Protein AF-A0A957N049-F1 (afdb_monomer_lite)

Structure (mmCIF, N/CA/C/O backbone):
data_AF-A0A957N049-F1
#
_entry.id   AF-A0A957N049-F1
#
loop_
_atom_site.group_PDB
_atom_site.id
_atom_site.type_symbol
_atom_site.label_atom_id
_atom_site.label_alt_id
_atom_site.label_comp_id
_atom_site.label_asym_id
_atom_site.label_entity_id
_atom_site.label_seq_id
_atom_site.pdbx_PDB_ins_code
_atom_site.Cartn_x
_atom_site.Cartn_y
_atom_site.Cartn_z
_atom_site.occupancy
_atom_site.B_iso_or_equiv
_atom_site.auth_seq_id
_atom_site.auth_comp_id
_atom_site.auth_asym_id
_atom_site.auth_atom_id
_atom_site.pdbx_PDB_model_num
ATOM 1 N N . MET A 1 1 ? 40.222 -21.105 -56.277 1.00 34.81 1 MET A N 1
ATOM 2 C CA . MET A 1 1 ? 39.685 -19.925 -56.984 1.00 34.81 1 MET A CA 1
ATOM 3 C C . MET A 1 1 ? 38.181 -20.096 -57.048 1.00 34.81 1 MET A C 1
ATOM 5 O O . MET A 1 1 ? 37.798 -21.140 -57.543 1.00 34.81 1 MET A O 1
ATOM 9 N N . SER A 1 2 ? 37.427 -19.127 -56.506 1.00 34.94 2 SER A N 1
ATOM 10 C CA . SER A 1 2 ? 36.065 -18.683 -56.891 1.00 34.94 2 SER A CA 1
ATOM 11 C C . SER A 1 2 ? 34.963 -19.745 -57.088 1.00 34.94 2 SER A C 1
ATOM 13 O O . SER A 1 2 ? 35.180 -20.754 -57.728 1.00 34.94 2 SER A O 1
ATOM 15 N N . SER A 1 3 ? 33.696 -19.587 -56.718 1.00 32.78 3 SER A N 1
ATOM 16 C CA . SER A 1 3 ? 32.862 -18.520 -56.156 1.00 32.78 3 SER A CA 1
ATOM 17 C C . SER A 1 3 ? 31.434 -19.102 -56.150 1.00 32.78 3 SER A C 1
ATOM 19 O O . SER A 1 3 ? 31.107 -19.752 -57.136 1.00 32.78 3 SER A O 1
ATOM 21 N N . SER A 1 4 ? 30.640 -18.809 -55.106 1.00 33.31 4 SER A N 1
ATOM 22 C CA . SER A 1 4 ? 29.159 -18.648 -55.055 1.00 33.31 4 SER A CA 1
ATOM 23 C C . SER A 1 4 ? 28.260 -19.793 -55.602 1.00 33.31 4 SER A C 1
ATOM 25 O O . SER A 1 4 ? 28.630 -20.532 -56.496 1.00 33.31 4 SER A O 1
ATOM 27 N N . THR A 1 5 ? 27.048 -20.091 -55.128 1.00 35.59 5 THR A N 1
ATOM 28 C CA . THR A 1 5 ? 25.970 -19.293 -54.527 1.00 35.59 5 THR A CA 1
ATOM 29 C C . THR A 1 5 ? 24.989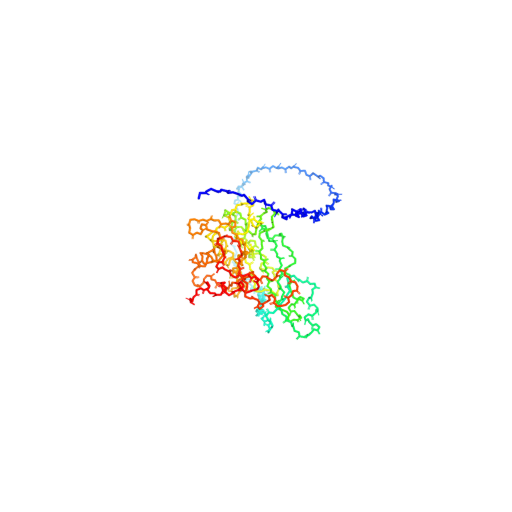 -20.275 -53.854 1.00 35.59 5 THR A C 1
ATOM 31 O O . THR A 1 5 ? 24.664 -21.304 -54.444 1.00 35.59 5 THR A O 1
ATOM 34 N N . GLN A 1 6 ? 24.484 -19.962 -52.657 1.00 39.09 6 GLN A N 1
ATOM 35 C CA . GLN A 1 6 ? 23.257 -20.563 -52.102 1.00 39.09 6 GLN A CA 1
ATOM 36 C C . GLN A 1 6 ? 22.018 -19.849 -52.665 1.00 39.09 6 GLN A C 1
ATOM 38 O O . GLN A 1 6 ? 22.072 -18.629 -52.822 1.00 39.09 6 GLN A O 1
ATOM 43 N N . PRO A 1 7 ? 20.866 -20.525 -52.810 1.00 44.22 7 PRO A N 1
ATOM 44 C CA . PRO A 1 7 ? 19.578 -19.869 -52.700 1.00 44.22 7 PRO A CA 1
ATOM 45 C C . PRO A 1 7 ? 18.914 -20.152 -51.347 1.00 44.22 7 PRO A C 1
ATOM 47 O O . PRO A 1 7 ? 18.913 -21.264 -50.820 1.00 44.22 7 PRO A O 1
ATOM 50 N N . ASN A 1 8 ? 18.370 -19.060 -50.832 1.00 32.66 8 ASN A N 1
ATOM 51 C CA . ASN A 1 8 ? 17.647 -18.843 -49.593 1.00 32.66 8 ASN A CA 1
ATOM 52 C C . ASN A 1 8 ? 16.221 -19.422 -49.696 1.00 32.66 8 ASN A C 1
ATOM 54 O O . ASN A 1 8 ? 15.564 -19.221 -50.718 1.00 32.66 8 ASN A O 1
ATOM 58 N N . ALA A 1 9 ? 15.733 -20.088 -48.648 1.00 32.72 9 ALA A N 1
ATOM 59 C CA . ALA A 1 9 ? 14.326 -20.458 -48.498 1.00 32.72 9 ALA A CA 1
ATOM 60 C C . ALA A 1 9 ? 13.828 -19.942 -47.140 1.00 32.72 9 ALA A C 1
ATOM 62 O O . ALA A 1 9 ? 14.261 -20.408 -46.088 1.00 32.72 9 ALA A O 1
ATOM 63 N N . SER A 1 10 ? 12.960 -18.935 -47.200 1.00 36.75 10 SER A N 1
ATOM 64 C CA . SER A 1 10 ? 12.206 -18.366 -46.081 1.00 36.75 10 SER A CA 1
ATOM 65 C C . SER A 1 10 ? 11.148 -19.345 -45.564 1.00 36.75 10 SER A C 1
ATOM 67 O O . SER A 1 10 ? 10.551 -20.048 -46.380 1.00 36.75 10 SER A O 1
ATOM 69 N N . PRO A 1 11 ? 10.812 -19.299 -44.265 1.00 38.72 11 PRO A N 1
ATOM 70 C CA . PRO A 1 11 ? 9.486 -19.671 -43.803 1.00 38.72 11 PRO A CA 1
ATOM 71 C C . PRO A 1 11 ? 8.719 -18.447 -43.280 1.00 38.72 11 PRO A C 1
ATOM 73 O O . PRO A 1 11 ? 9.189 -17.708 -42.419 1.00 38.72 11 PRO A O 1
ATOM 76 N N . ASP A 1 12 ? 7.563 -18.249 -43.907 1.00 32.78 12 ASP A N 1
ATOM 77 C CA . ASP A 1 12 ? 6.263 -17.877 -43.348 1.00 32.78 12 ASP A CA 1
ATOM 78 C C . ASP A 1 12 ? 6.185 -16.824 -42.232 1.00 32.78 12 ASP A C 1
ATOM 80 O O . ASP A 1 12 ? 6.456 -17.048 -41.055 1.00 32.78 12 ASP A O 1
ATOM 84 N N . SER A 1 13 ? 5.674 -15.666 -42.651 1.00 34.25 13 SER A N 1
ATOM 85 C CA . SER A 1 13 ? 5.056 -14.642 -41.822 1.00 34.25 13 SER A CA 1
ATOM 86 C C . SER A 1 13 ? 3.685 -15.113 -41.323 1.00 34.25 13 SER A C 1
ATOM 88 O O . SER A 1 13 ? 2.706 -15.072 -42.074 1.00 34.25 13 SER A O 1
ATOM 90 N N . GLU A 1 14 ? 3.587 -15.506 -40.056 1.00 34.09 14 GLU A N 1
ATOM 91 C CA . GLU A 1 14 ? 2.301 -15.538 -39.358 1.00 34.09 14 GLU A CA 1
ATOM 92 C C . GLU A 1 14 ? 2.004 -14.146 -38.792 1.00 34.09 14 GLU A C 1
ATOM 94 O O . GLU A 1 14 ? 2.783 -13.562 -38.041 1.00 34.09 14 GLU A O 1
ATOM 99 N N . ALA A 1 15 ? 0.883 -13.589 -39.243 1.00 32.78 15 ALA A N 1
ATOM 100 C CA . ALA A 1 15 ? 0.373 -12.291 -38.844 1.00 32.78 15 ALA A CA 1
ATOM 101 C C . ALA A 1 15 ? -0.167 -12.336 -37.405 1.00 32.78 15 ALA A C 1
ATOM 103 O O . ALA A 1 15 ? -0.967 -13.204 -37.058 1.00 32.78 15 ALA A O 1
ATOM 104 N N . GLU A 1 16 ? 0.237 -11.360 -36.593 1.00 37.34 16 GLU A N 1
ATOM 105 C CA . GLU A 1 16 ? -0.291 -11.131 -35.247 1.00 37.34 16 GLU A CA 1
ATOM 106 C C . GLU A 1 16 ? -1.795 -10.789 -35.279 1.00 37.34 16 GLU A C 1
ATOM 108 O O . GLU A 1 16 ? -2.217 -9.938 -36.073 1.00 37.34 16 GLU A O 1
ATOM 113 N N . PRO A 1 17 ? -2.630 -11.372 -34.398 1.00 33.34 17 PRO A N 1
ATOM 114 C CA . PRO A 1 17 ? -3.990 -10.898 -34.209 1.00 33.34 17 PRO A CA 1
ATOM 115 C C . PRO A 1 17 ? -4.001 -9.646 -33.320 1.00 33.34 17 PRO A C 1
ATOM 117 O O . PRO A 1 17 ? -3.547 -9.657 -32.178 1.00 33.34 17 PRO A O 1
ATOM 120 N N . SER A 1 18 ? -4.574 -8.560 -33.844 1.00 35.38 18 SER A N 1
ATOM 121 C CA . SER A 1 18 ? -4.881 -7.339 -33.091 1.00 35.38 18 SER A CA 1
ATOM 122 C C . SER A 1 18 ? -5.801 -7.629 -31.894 1.00 35.38 18 SER A C 1
ATOM 124 O O . SER A 1 18 ? -6.796 -8.339 -32.070 1.00 35.38 18 SER A O 1
ATOM 126 N N . PRO A 1 19 ? -5.584 -7.023 -30.712 1.00 38.50 19 PRO A N 1
ATOM 127 C CA . PRO A 1 19 ? -6.551 -7.107 -29.628 1.00 38.50 19 PRO A CA 1
ATOM 128 C C . PRO A 1 19 ? -7.733 -6.177 -29.933 1.00 38.50 19 PRO A C 1
ATOM 130 O O . PRO A 1 19 ? -7.659 -4.959 -29.779 1.00 38.50 19 PRO A O 1
ATOM 133 N N . LYS A 1 20 ? -8.838 -6.765 -30.400 1.00 37.84 20 LYS A N 1
ATOM 134 C CA . LYS A 1 20 ? -10.173 -6.165 -30.320 1.00 37.84 20 LYS A CA 1
ATOM 135 C C . LYS A 1 20 ? -10.817 -6.567 -28.991 1.00 37.84 20 LYS A C 1
ATOM 137 O O . LYS A 1 20 ? -10.712 -7.725 -28.598 1.00 37.84 20 LYS A O 1
ATOM 142 N N . ASN A 1 21 ? -11.557 -5.620 -28.414 1.00 34.88 21 ASN A N 1
ATOM 143 C CA . ASN A 1 21 ? -12.502 -5.730 -27.293 1.00 34.88 21 ASN A CA 1
ATOM 144 C C . ASN A 1 21 ? -11.922 -5.501 -25.887 1.00 34.88 21 ASN A C 1
ATOM 146 O O . ASN A 1 21 ? -11.738 -6.432 -25.109 1.00 34.88 21 ASN A O 1
ATOM 150 N N . ALA A 1 22 ? -11.755 -4.224 -25.537 1.00 33.81 22 ALA A N 1
ATOM 151 C CA . ALA A 1 22 ? -12.036 -3.769 -24.177 1.00 33.81 22 ALA A CA 1
ATOM 152 C C . ALA A 1 22 ? -13.559 -3.530 -24.054 1.00 33.81 22 ALA A C 1
ATOM 154 O O . ALA A 1 22 ? -14.143 -2.997 -25.002 1.00 33.81 22 ALA A O 1
ATOM 155 N N . PRO A 1 23 ? -14.225 -3.929 -22.956 1.00 32.81 23 PRO A N 1
ATOM 156 C CA . PRO A 1 23 ? -15.625 -3.588 -22.738 1.00 32.81 23 PRO A CA 1
ATOM 157 C C . PRO A 1 23 ? -15.750 -2.101 -22.370 1.00 32.81 23 PRO A C 1
ATOM 159 O O . PRO A 1 23 ? -15.073 -1.618 -21.464 1.00 32.81 23 PRO A O 1
ATOM 162 N N . GLU A 1 24 ? -16.602 -1.377 -23.097 1.00 34.47 24 GLU A N 1
ATOM 163 C CA . GLU A 1 24 ? -16.981 0.005 -22.788 1.00 34.47 24 GLU A CA 1
ATOM 164 C C . GLU A 1 24 ? -17.757 0.067 -21.457 1.00 34.47 24 GLU A C 1
ATOM 166 O O . GLU A 1 24 ? -18.605 -0.797 -21.207 1.00 34.47 24 GLU A O 1
ATOM 171 N N . PRO A 1 25 ? -17.523 1.078 -20.601 1.00 33.38 25 PRO A N 1
ATOM 172 C CA . PRO A 1 25 ? -18.356 1.301 -19.430 1.00 33.38 25 PRO A CA 1
ATOM 173 C C . PRO A 1 25 ? -19.734 1.824 -19.858 1.00 33.38 25 PRO A C 1
ATOM 175 O O . PRO A 1 25 ? -19.851 2.859 -20.515 1.00 33.38 25 PRO A O 1
ATOM 178 N N . GLN A 1 26 ? -20.782 1.098 -19.467 1.00 30.23 26 GLN A N 1
ATOM 179 C CA . GLN A 1 26 ? -22.170 1.532 -19.599 1.00 30.23 26 GLN A CA 1
ATOM 180 C C . GLN A 1 26 ? -22.402 2.802 -18.773 1.00 30.23 26 GLN A C 1
ATOM 182 O O . GLN A 1 26 ? -22.212 2.816 -17.558 1.00 30.23 26 GLN A O 1
ATOM 187 N N . THR A 1 27 ? -22.816 3.872 -19.446 1.00 30.48 27 THR A N 1
ATOM 188 C CA . THR A 1 27 ? -23.318 5.097 -18.826 1.00 30.48 27 THR A CA 1
ATOM 189 C C . THR A 1 27 ? -24.822 4.967 -18.616 1.00 30.48 27 THR A C 1
ATOM 191 O O . THR A 1 27 ? -25.581 5.122 -19.575 1.00 30.48 27 THR A O 1
ATOM 194 N N . ASP A 1 28 ? -25.255 4.735 -17.380 1.00 28.59 28 ASP A N 1
ATOM 195 C CA . ASP A 1 28 ? -26.638 5.013 -16.993 1.00 28.59 28 ASP A CA 1
ATOM 196 C C . ASP A 1 28 ? -26.750 6.497 -16.634 1.00 28.59 28 ASP A C 1
ATOM 198 O O . ASP A 1 28 ? -26.309 6.974 -15.588 1.00 28.59 28 ASP A O 1
ATOM 202 N N . VAL A 1 29 ? -27.298 7.239 -17.590 1.00 30.09 29 VAL A N 1
ATOM 203 C CA . VAL A 1 29 ? -27.841 8.582 -17.423 1.00 30.09 29 VAL A CA 1
ATOM 204 C C . VAL A 1 29 ? -29.274 8.419 -16.947 1.00 30.09 29 VAL A C 1
ATOM 206 O O . VAL A 1 29 ? -30.097 7.911 -17.699 1.00 30.09 29 VAL A O 1
ATOM 209 N N . ASP A 1 30 ? -29.586 8.926 -15.758 1.00 29.47 30 ASP A N 1
ATOM 210 C CA . ASP A 1 30 ? -30.929 9.429 -15.497 1.00 29.47 30 ASP A CA 1
ATOM 211 C C . ASP A 1 30 ? -30.878 10.740 -14.716 1.00 29.47 30 ASP A C 1
ATOM 213 O O . ASP A 1 30 ? -30.162 10.916 -13.729 1.00 29.47 30 ASP A O 1
ATOM 217 N N . ALA A 1 31 ? -31.618 11.695 -15.265 1.00 27.72 31 ALA A N 1
ATOM 218 C CA . ALA A 1 31 ? -31.615 13.100 -14.933 1.00 27.72 31 ALA A CA 1
ATOM 219 C C . ALA A 1 31 ? -32.799 13.464 -14.030 1.00 27.72 31 ALA A C 1
ATOM 221 O O . ALA A 1 31 ? -33.938 13.110 -14.314 1.00 27.72 31 ALA A O 1
ATOM 222 N N . ALA A 1 32 ? -32.536 14.288 -13.019 1.00 30.77 32 ALA A N 1
ATOM 223 C CA . ALA A 1 32 ? -33.447 15.292 -12.459 1.00 30.77 32 ALA A CA 1
ATOM 224 C C . ALA A 1 32 ? -32.550 16.252 -11.647 1.00 30.77 32 ALA A C 1
ATOM 226 O O . ALA A 1 32 ? -31.861 15.817 -10.738 1.00 30.77 32 ALA A O 1
ATOM 227 N N . GLY A 1 33 ? -32.360 17.533 -11.958 1.00 25.59 33 GLY A N 1
ATOM 228 C CA . GLY A 1 33 ? -33.334 18.516 -12.400 1.00 25.59 33 GLY A CA 1
ATOM 229 C C . GLY A 1 33 ? -34.012 19.125 -11.174 1.00 25.59 33 GLY A C 1
ATOM 230 O O . GLY A 1 33 ? -34.996 18.560 -10.717 1.00 25.59 33 GLY A O 1
ATOM 231 N N . THR A 1 34 ? -33.488 20.235 -10.632 1.00 30.33 34 THR A N 1
ATOM 232 C CA . THR A 1 34 ? -34.226 21.477 -10.292 1.00 30.33 34 THR A CA 1
ATOM 233 C C . THR A 1 34 ? -33.266 22.532 -9.714 1.00 30.33 34 THR A C 1
ATOM 235 O O . THR A 1 34 ? -32.301 22.236 -9.021 1.00 30.33 34 THR A O 1
ATOM 238 N N . SER A 1 35 ? -33.545 23.768 -10.109 1.00 27.27 35 SER A N 1
ATOM 239 C CA . SER A 1 35 ? -32.819 25.031 -10.007 1.00 27.27 35 SER A CA 1
ATOM 240 C C . SER A 1 35 ? -32.933 25.793 -8.677 1.00 27.27 35 SER A C 1
ATOM 242 O O . SER A 1 35 ? -33.846 25.541 -7.898 1.00 27.27 35 SER A O 1
ATOM 244 N N . ALA A 1 36 ? -32.164 26.894 -8.636 1.00 30.27 36 ALA A N 1
ATOM 245 C CA . ALA A 1 36 ? -32.329 28.138 -7.865 1.00 30.27 36 ALA A CA 1
ATOM 246 C C . ALA A 1 36 ? -31.695 28.138 -6.463 1.00 30.27 36 ALA A C 1
ATOM 248 O O . ALA A 1 36 ? -31.779 27.165 -5.737 1.00 30.27 36 ALA A O 1
ATOM 249 N N . GLY A 1 37 ? -31.039 29.198 -6.002 1.00 28.30 37 GLY A N 1
ATOM 250 C CA . GLY A 1 37 ? -30.814 30.524 -6.558 1.00 28.30 37 GLY A CA 1
ATOM 251 C C . GLY A 1 37 ? -29.753 31.228 -5.709 1.00 28.30 37 GLY A C 1
ATOM 252 O O . GLY A 1 37 ? -29.616 30.973 -4.516 1.00 28.30 37 GLY A O 1
ATOM 253 N N . THR A 1 38 ? -28.967 32.064 -6.368 1.00 30.08 38 THR A N 1
ATOM 254 C CA . THR A 1 38 ? -28.034 33.030 -5.789 1.00 30.08 38 THR A CA 1
ATOM 255 C C . THR A 1 38 ? -28.769 34.069 -4.952 1.00 30.08 38 THR A C 1
ATOM 257 O O . THR A 1 38 ? -29.682 34.687 -5.486 1.00 30.08 38 THR A O 1
ATOM 260 N N . GLU A 1 39 ? -28.304 34.333 -3.732 1.00 29.39 39 GLU A N 1
ATOM 261 C CA . GLU A 1 39 ? -28.342 35.667 -3.114 1.00 29.39 39 GLU A CA 1
ATOM 262 C C . GLU A 1 39 ? -27.426 35.697 -1.876 1.00 29.39 39 GLU A C 1
ATOM 264 O O . GLU A 1 39 ? -27.665 35.033 -0.871 1.00 29.39 39 GLU A O 1
ATOM 269 N N . THR A 1 40 ? -26.335 36.458 -1.974 1.00 33.00 40 THR A N 1
ATOM 270 C CA . THR A 1 40 ? -25.665 37.094 -0.832 1.00 33.00 40 THR A CA 1
ATOM 271 C C . THR A 1 40 ? -26.474 38.330 -0.423 1.00 33.00 40 THR A C 1
ATOM 273 O O . THR A 1 40 ? -27.160 38.919 -1.263 1.00 33.00 40 THR A O 1
ATOM 276 N N . PRO A 1 41 ? -26.381 38.769 0.844 1.00 37.53 41 PRO A N 1
ATOM 277 C CA . PRO A 1 41 ? -25.536 39.946 1.055 1.00 37.53 41 PRO A CA 1
ATOM 278 C C . PRO A 1 41 ? -24.758 39.968 2.383 1.00 37.53 41 PRO A C 1
ATOM 280 O O . PRO A 1 41 ? -25.179 39.447 3.414 1.00 37.53 41 PRO A O 1
ATOM 283 N N . GLU A 1 42 ? -23.617 40.654 2.324 1.00 30.28 42 GLU A N 1
ATOM 284 C CA . GLU A 1 42 ? -22.934 41.294 3.450 1.00 30.28 42 GLU A CA 1
ATOM 285 C C . GLU A 1 42 ? -23.832 42.362 4.106 1.00 30.28 42 GLU A C 1
ATOM 287 O O . GLU A 1 42 ? -24.615 43.019 3.420 1.00 30.28 42 GLU A O 1
ATOM 292 N N . THR A 1 43 ? -23.679 42.609 5.412 1.00 32.22 43 THR A N 1
ATOM 293 C CA . THR A 1 43 ? -23.137 43.877 5.965 1.00 32.22 43 THR A CA 1
ATOM 294 C C . THR A 1 43 ? -23.311 43.975 7.489 1.00 32.22 43 THR A C 1
ATOM 296 O O . THR A 1 43 ? -24.390 43.797 8.041 1.00 32.22 43 THR A O 1
ATOM 299 N N . ASP A 1 44 ? -22.177 44.243 8.135 1.00 28.89 44 ASP A N 1
ATOM 300 C CA . ASP A 1 44 ? -21.903 45.200 9.215 1.00 28.89 44 ASP A CA 1
ATOM 301 C C . ASP A 1 44 ? -22.908 45.515 10.345 1.00 28.89 44 ASP A C 1
ATOM 303 O O . ASP A 1 44 ? -23.959 46.124 10.175 1.00 28.89 44 ASP A O 1
ATOM 307 N N . ALA A 1 45 ? -22.405 45.232 11.555 1.00 30.94 45 ALA A N 1
ATOM 308 C CA . ALA A 1 45 ? -22.191 46.150 12.682 1.00 30.94 45 ALA A CA 1
ATOM 309 C C . ALA A 1 45 ? -23.306 47.127 13.111 1.00 30.94 45 ALA A C 1
ATOM 311 O O . ALA A 1 45 ? -23.566 48.125 12.450 1.00 30.94 45 ALA A O 1
ATOM 312 N N . ALA A 1 46 ? -23.759 46.978 14.364 1.00 31.09 46 ALA A N 1
ATOM 313 C CA . ALA A 1 46 ? -23.820 48.082 15.335 1.00 31.09 46 ALA A CA 1
ATOM 314 C C . ALA A 1 46 ? -24.221 47.586 16.738 1.00 31.09 46 ALA A C 1
ATOM 316 O O . ALA A 1 46 ? -25.327 47.093 16.949 1.00 31.09 46 ALA A O 1
ATOM 317 N N . SER A 1 47 ? -23.354 47.820 17.725 1.00 33.84 47 SER A N 1
ATOM 318 C CA . SER A 1 47 ? -23.773 47.979 19.124 1.00 33.84 47 SER A CA 1
ATOM 319 C C . SER A 1 47 ? -24.483 49.323 19.313 1.00 33.84 47 SER A C 1
ATOM 321 O O . SER A 1 47 ? -24.117 50.305 18.662 1.00 33.84 47 SER A O 1
ATOM 323 N N . PRO A 1 48 ? -25.349 49.433 20.333 1.00 44.56 48 PRO A N 1
ATOM 324 C CA . PRO A 1 48 ? -25.289 50.625 21.169 1.00 44.56 48 PRO A CA 1
ATOM 325 C C . PRO A 1 48 ? -25.303 50.341 22.677 1.00 44.56 48 PRO A C 1
ATOM 327 O O . PRO A 1 48 ? -25.841 49.359 23.179 1.00 44.56 48 PRO A O 1
ATOM 330 N N . LYS A 1 49 ? -24.657 51.280 23.372 1.00 32.88 49 LYS A N 1
ATOM 331 C CA . LYS A 1 49 ? -24.524 51.457 24.821 1.00 32.88 49 LYS A CA 1
ATOM 332 C C . LYS A 1 49 ? -25.812 51.975 25.475 1.00 32.88 49 LYS A C 1
ATOM 334 O O . LYS A 1 49 ? -26.572 52.702 24.843 1.00 32.88 49 LYS A O 1
ATOM 339 N N . GLY A 1 50 ? -25.872 51.804 26.799 1.00 31.55 50 GLY A N 1
ATOM 340 C CA . GLY A 1 50 ? -26.563 52.692 27.750 1.00 31.55 50 GLY A CA 1
ATOM 341 C C . GLY A 1 50 ? -27.669 51.979 28.537 1.00 31.55 50 GLY A C 1
ATOM 342 O O . GLY A 1 50 ? -28.348 51.134 27.983 1.00 31.55 50 GLY A O 1
ATOM 343 N N . THR A 1 51 ? -27.954 52.252 29.811 1.00 32.59 51 THR A N 1
ATOM 344 C CA . THR A 1 51 ? -27.443 53.241 30.773 1.00 32.59 51 THR A CA 1
ATOM 345 C C . THR A 1 51 ? -27.925 52.821 32.178 1.00 32.59 51 THR A C 1
ATOM 347 O O . THR A 1 51 ? -28.774 51.948 32.315 1.00 32.59 51 THR A O 1
ATOM 350 N N . ALA A 1 52 ? -27.355 53.457 33.198 1.00 34.09 52 ALA A N 1
ATOM 351 C CA . ALA A 1 52 ? -27.425 53.187 34.632 1.00 34.09 52 ALA A CA 1
ATOM 352 C C . ALA A 1 52 ? -28.774 53.390 35.365 1.00 34.09 52 ALA A C 1
ATOM 354 O O . ALA A 1 52 ? -29.647 54.130 34.921 1.00 34.09 52 ALA A O 1
ATOM 355 N N . GLY A 1 53 ? -28.822 52.827 36.579 1.00 33.31 53 GLY A N 1
ATOM 356 C CA . GLY A 1 53 ? -29.726 53.1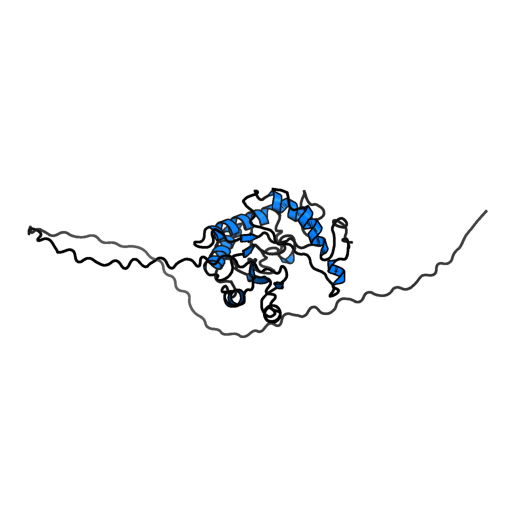09 37.708 1.00 33.31 53 GLY A CA 1
ATOM 357 C C . GLY A 1 53 ? -29.765 51.861 38.603 1.00 33.31 53 GLY A C 1
ATOM 358 O O . GLY A 1 53 ? -29.895 50.769 38.078 1.00 33.31 53 GLY A O 1
ATOM 359 N N . GLY A 1 54 ? -29.589 51.844 39.921 1.00 30.89 54 GLY A N 1
ATOM 360 C CA . GLY A 1 54 ? -29.576 52.855 40.969 1.00 30.89 54 GLY A CA 1
ATOM 361 C C . GLY A 1 54 ? -30.098 52.162 42.240 1.00 30.89 54 GLY A C 1
ATOM 362 O O . GLY A 1 54 ? -31.277 51.853 42.299 1.00 30.89 54 GLY A O 1
ATOM 363 N N . THR A 1 55 ? -29.194 51.875 43.187 1.00 33.81 55 THR A N 1
ATOM 364 C CA . THR A 1 55 ? -29.371 51.706 44.654 1.00 33.81 55 THR A CA 1
ATOM 365 C C . THR A 1 55 ? -30.596 50.969 45.231 1.00 33.81 55 THR A C 1
ATOM 367 O O . THR A 1 55 ? -31.701 51.499 45.187 1.00 33.81 55 THR A O 1
ATOM 370 N N . ALA A 1 56 ? -30.353 49.879 45.974 1.00 36.28 56 ALA A N 1
ATOM 371 C CA . ALA A 1 56 ? -30.823 49.693 47.361 1.00 36.28 56 ALA A CA 1
ATOM 372 C C . ALA A 1 56 ? -30.198 48.424 47.975 1.00 36.28 56 ALA A C 1
ATOM 374 O O . ALA A 1 56 ? -30.294 47.337 47.411 1.00 36.28 56 ALA A O 1
ATOM 375 N N . GLU A 1 57 ? -29.551 48.589 49.127 1.00 39.59 57 GLU A N 1
ATOM 376 C CA . GLU A 1 57 ? -29.041 47.522 49.988 1.00 39.59 57 GLU A CA 1
ATOM 377 C C . GLU A 1 57 ? -30.192 46.664 50.531 1.00 39.59 57 GLU A C 1
ATOM 379 O O . GLU A 1 57 ? -31.154 47.187 51.089 1.00 39.59 57 GLU A O 1
ATOM 384 N N . THR A 1 58 ? -30.060 45.344 50.407 1.00 39.91 58 THR A N 1
ATOM 385 C CA . THR A 1 58 ? -30.722 44.351 51.264 1.00 39.91 58 THR A CA 1
ATOM 386 C C . THR A 1 58 ? -29.744 43.192 51.466 1.00 39.91 58 THR A C 1
ATOM 388 O O . THR A 1 58 ? -29.103 42.742 50.518 1.00 39.91 58 THR A O 1
ATOM 391 N N . GLU A 1 59 ? -29.556 42.787 52.722 1.00 43.72 59 GLU A N 1
ATOM 392 C CA . GLU A 1 59 ? -28.670 41.694 53.141 1.00 43.72 59 GLU A CA 1
ATOM 393 C C . GLU A 1 59 ? -29.044 40.370 52.443 1.00 43.72 59 GLU A C 1
ATOM 395 O O . GLU A 1 59 ? -30.234 40.061 52.338 1.00 43.72 59 GLU A O 1
ATOM 400 N N . PRO A 1 60 ? -28.076 39.556 51.980 1.00 40.03 60 PRO A N 1
ATOM 401 C CA . PRO A 1 60 ? -28.391 38.281 51.357 1.00 40.03 60 PRO A CA 1
ATOM 402 C C . PRO A 1 60 ? -28.718 37.237 52.428 1.00 40.03 60 PRO A C 1
ATOM 404 O O . PRO A 1 60 ? -27.893 36.894 53.271 1.00 40.03 60 PRO A O 1
ATOM 407 N N . THR A 1 61 ? -29.935 36.705 52.368 1.00 43.97 61 THR A N 1
ATOM 408 C CA . THR A 1 61 ? -30.277 35.413 52.967 1.00 43.97 61 THR A CA 1
ATOM 409 C C . THR A 1 61 ? -29.686 34.327 52.063 1.00 43.97 61 THR A C 1
ATOM 411 O O . THR A 1 61 ? -29.889 34.377 50.849 1.00 43.97 61 THR A O 1
ATOM 414 N N . GLU A 1 62 ? -28.910 33.398 52.626 1.00 48.03 62 GLU A N 1
ATOM 415 C CA . GLU A 1 62 ? -28.312 32.264 51.906 1.00 48.03 62 GLU A CA 1
ATOM 416 C C . GLU A 1 62 ? -29.367 31.510 51.076 1.00 48.03 62 GLU A C 1
ATOM 418 O O . GLU A 1 62 ? -30.379 31.080 51.636 1.00 48.03 62 GLU A O 1
ATOM 423 N N . PRO A 1 63 ? -29.160 31.301 49.763 1.00 42.09 63 PRO A N 1
ATOM 424 C CA . PRO A 1 63 ? -29.922 30.309 49.034 1.00 42.09 63 PRO A CA 1
ATOM 425 C C . PRO A 1 63 ? -29.311 28.927 49.288 1.00 42.09 63 PRO A C 1
ATOM 427 O O . PRO A 1 63 ? -28.130 28.685 49.038 1.00 42.09 63 PRO A O 1
ATOM 430 N N . GLU A 1 64 ? -30.150 28.024 49.782 1.00 42.62 64 GLU A N 1
ATOM 431 C CA . GLU A 1 64 ? -29.939 26.581 49.807 1.00 42.62 64 GLU A CA 1
ATOM 432 C C . GLU A 1 64 ? -29.529 26.113 48.399 1.00 42.62 64 GLU A C 1
ATOM 434 O O . GLU A 1 64 ? -30.291 26.232 47.436 1.00 42.62 64 GLU A O 1
ATOM 439 N N . LEU A 1 65 ? -28.276 25.666 48.265 1.00 37.19 65 LEU A N 1
ATOM 440 C CA . LEU A 1 65 ? -27.730 25.117 47.029 1.00 37.19 65 LEU A CA 1
ATOM 441 C C . LEU A 1 65 ? -28.483 23.825 46.708 1.00 37.19 65 LEU A C 1
ATOM 443 O O . LEU A 1 65 ? -28.193 22.772 47.268 1.00 37.19 65 LEU A O 1
ATOM 447 N N . ALA A 1 66 ? -29.450 23.912 45.798 1.00 41.12 66 ALA A N 1
ATOM 448 C CA . ALA A 1 66 ? -29.952 22.743 45.102 1.00 41.12 66 ALA A CA 1
ATOM 449 C C . ALA A 1 66 ? -28.778 22.130 44.329 1.00 41.12 66 ALA A C 1
ATOM 451 O O . ALA A 1 66 ? -28.238 22.754 43.413 1.00 41.12 66 ALA A O 1
ATOM 452 N N . GLU A 1 67 ? -28.369 20.928 44.733 1.00 40.28 67 GLU A N 1
ATOM 453 C CA . GLU A 1 67 ? -27.430 20.092 43.998 1.00 40.28 67 GLU A CA 1
ATOM 454 C C . GLU A 1 67 ? -28.005 19.851 42.599 1.00 40.28 67 GLU A C 1
ATOM 456 O O . GLU A 1 67 ? -28.911 19.047 42.388 1.00 40.28 67 GLU A O 1
ATOM 461 N N . THR A 1 68 ? -27.508 20.599 41.619 1.00 41.31 68 THR A N 1
ATOM 462 C CA . THR A 1 68 ? -27.653 20.225 40.221 1.00 41.31 68 THR A CA 1
ATOM 463 C C . THR A 1 68 ? -26.791 18.990 40.023 1.00 41.31 68 THR A C 1
ATOM 465 O O . THR A 1 68 ? -25.572 19.114 39.896 1.00 41.31 68 THR A O 1
ATOM 468 N N . GLU A 1 69 ? -27.412 17.809 40.024 1.00 42.06 69 GLU A N 1
ATOM 469 C CA . GLU A 1 69 ? -26.818 16.599 39.462 1.00 42.06 69 GLU A CA 1
ATOM 470 C C . GLU A 1 69 ? -26.462 16.902 38.004 1.00 42.06 69 GLU A C 1
ATOM 472 O O . GLU A 1 69 ? -27.291 16.857 37.091 1.00 42.06 69 GLU A O 1
ATOM 477 N N . SER A 1 70 ? -25.207 17.287 37.787 1.00 39.56 70 SER A N 1
ATOM 478 C CA . SER A 1 70 ? -24.587 17.213 36.482 1.00 39.56 70 SER A CA 1
ATOM 479 C C . SER A 1 70 ? -24.571 15.739 36.114 1.00 39.56 70 SER A C 1
ATOM 481 O O . SER A 1 70 ? -23.785 14.967 36.660 1.00 39.56 70 SER A O 1
ATOM 483 N N . LEU A 1 71 ? -25.463 15.352 35.205 1.00 41.91 71 LEU A N 1
ATOM 484 C CA . LEU A 1 71 ? -25.318 14.136 34.421 1.00 41.91 71 LEU A CA 1
ATOM 485 C C . LEU A 1 71 ? -24.017 14.283 33.630 1.00 41.91 71 LEU A C 1
ATOM 487 O O . LEU A 1 71 ? -24.008 14.764 32.497 1.00 41.91 71 LEU A O 1
ATOM 491 N N . GLU A 1 72 ? -22.904 13.932 34.269 1.00 43.06 72 GLU A N 1
ATOM 492 C CA . GLU A 1 72 ? -21.673 13.603 33.580 1.00 43.06 72 GLU A CA 1
ATOM 493 C C . GLU A 1 72 ? -22.033 12.437 32.667 1.00 43.06 72 GLU A C 1
ATOM 495 O O . GLU A 1 72 ? -22.289 11.316 33.103 1.00 43.06 72 GLU A O 1
ATOM 500 N N . SER A 1 73 ? -22.181 12.739 31.380 1.00 48.88 73 SER A N 1
ATOM 501 C CA . SER A 1 73 ? -22.292 11.716 30.360 1.00 48.88 73 SER A CA 1
ATOM 502 C C . SER A 1 73 ? -21.024 10.876 30.447 1.00 48.88 73 SER A C 1
ATOM 504 O O . SER A 1 73 ? -19.947 11.359 30.089 1.00 48.88 73 SER A O 1
ATOM 506 N N . GLU A 1 74 ? -21.162 9.652 30.951 1.00 44.91 74 GLU A N 1
ATOM 507 C CA . GLU A 1 74 ? -20.126 8.626 30.896 1.00 44.91 74 GLU A CA 1
ATOM 508 C C . GLU A 1 74 ? -19.502 8.635 29.490 1.00 44.91 74 GLU A C 1
ATOM 510 O O . GLU A 1 74 ? -20.243 8.639 28.494 1.00 44.91 74 GLU A O 1
ATOM 515 N N . PRO A 1 75 ? -18.164 8.678 29.364 1.00 44.88 75 PRO A N 1
ATOM 516 C CA . PRO A 1 75 ? -17.538 8.557 28.063 1.00 44.88 75 PRO A CA 1
ATOM 517 C C . PRO A 1 75 ? -17.952 7.202 27.495 1.00 44.88 75 PRO A C 1
ATOM 519 O O . PRO A 1 75 ? -17.671 6.159 28.082 1.00 44.88 75 PRO A O 1
ATOM 522 N N . VAL A 1 76 ? -18.658 7.224 26.364 1.00 45.69 76 VAL A N 1
ATOM 523 C CA . VAL A 1 76 ? -18.976 6.018 25.600 1.00 45.69 76 VAL A CA 1
ATOM 524 C C . VAL A 1 76 ? -17.648 5.310 25.359 1.00 45.69 76 VAL A C 1
ATOM 526 O O . VAL A 1 76 ? -16.788 5.862 24.672 1.00 45.69 76 VAL A O 1
ATOM 529 N N . ALA A 1 77 ? -17.462 4.152 25.997 1.00 44.19 77 ALA A N 1
ATOM 530 C CA . ALA A 1 77 ? -16.241 3.372 25.892 1.00 44.19 77 ALA A CA 1
ATOM 531 C C . ALA A 1 77 ? -15.894 3.227 24.408 1.00 44.19 77 ALA A C 1
ATOM 533 O O . ALA A 1 77 ? -16.710 2.746 23.614 1.00 44.19 77 ALA A O 1
ATOM 534 N N . ALA A 1 78 ? -14.713 3.724 24.037 1.00 48.50 78 ALA A N 1
ATOM 535 C CA . ALA A 1 78 ? -14.135 3.430 22.743 1.00 48.50 78 ALA A CA 1
ATOM 536 C C . ALA A 1 78 ? -14.123 1.905 22.603 1.00 48.50 78 ALA A C 1
ATOM 538 O O . ALA A 1 78 ? -13.817 1.199 23.562 1.00 48.50 78 ALA A O 1
ATOM 539 N N . ASP A 1 79 ? -14.553 1.411 21.448 1.00 50.41 79 ASP A N 1
ATOM 540 C CA . ASP A 1 79 ? -14.554 -0.012 21.130 1.00 50.41 79 ASP A CA 1
ATOM 541 C C . ASP A 1 79 ? -13.085 -0.478 21.207 1.00 50.41 79 ASP A C 1
ATOM 543 O O . ASP A 1 79 ? -12.329 -0.301 20.255 1.00 50.41 79 ASP A O 1
ATOM 547 N N . ASP A 1 80 ? -12.653 -1.013 22.356 1.00 51.53 80 ASP A N 1
ATOM 548 C CA . ASP A 1 80 ? -11.341 -1.649 22.587 1.00 51.53 80 ASP A CA 1
ATOM 549 C C . ASP A 1 80 ? -11.258 -2.988 21.822 1.00 51.53 80 ASP A C 1
ATOM 551 O O . ASP A 1 80 ? -10.736 -3.998 22.307 1.00 51.53 80 ASP A O 1
ATOM 555 N N . ALA A 1 81 ? -11.844 -3.042 20.625 1.00 58.47 81 ALA A N 1
ATOM 556 C CA . ALA A 1 81 ? -11.841 -4.215 19.786 1.00 58.47 81 ALA A CA 1
ATOM 557 C C . ALA A 1 81 ? -10.396 -4.466 19.348 1.00 58.47 81 ALA A C 1
ATOM 559 O O . ALA A 1 81 ? -9.834 -3.786 18.495 1.00 58.47 81 ALA A O 1
ATOM 560 N N . VAL A 1 82 ? -9.771 -5.455 19.981 1.00 63.19 82 VAL A N 1
ATOM 561 C CA . VAL A 1 82 ? -8.467 -5.965 19.567 1.00 63.19 82 VAL A CA 1
ATOM 562 C C . VAL A 1 82 ? -8.572 -6.375 18.092 1.00 63.19 82 VAL A C 1
ATOM 564 O O . VAL A 1 82 ? -9.528 -7.075 17.739 1.00 63.19 82 VAL A O 1
ATOM 567 N N . PRO A 1 83 ? -7.621 -5.976 17.224 1.00 69.81 83 PRO A N 1
ATOM 568 C CA . PRO A 1 83 ? -7.646 -6.377 15.825 1.00 69.81 83 PRO A CA 1
ATOM 569 C C . PRO A 1 83 ? -7.755 -7.902 15.707 1.00 69.81 83 PRO A C 1
ATOM 571 O O . PRO A 1 83 ? -6.985 -8.640 16.329 1.00 69.81 83 PRO A O 1
ATOM 574 N N . ILE A 1 84 ? -8.715 -8.386 14.916 1.00 79.50 84 ILE A N 1
ATOM 575 C CA . ILE A 1 84 ? -8.856 -9.820 14.662 1.00 79.50 84 ILE A CA 1
ATOM 576 C C . ILE A 1 84 ? -7.784 -10.231 13.656 1.00 79.50 84 ILE A C 1
ATOM 578 O O . ILE A 1 84 ? -7.840 -9.855 12.485 1.00 79.50 84 ILE A O 1
ATOM 582 N N . PHE A 1 85 ? -6.832 -11.036 14.120 1.00 87.44 85 PHE A N 1
ATOM 583 C CA . PHE A 1 85 ? -5.863 -11.722 13.274 1.00 87.44 85 PHE A CA 1
ATOM 584 C C . PHE A 1 85 ? -6.335 -13.164 13.049 1.00 87.44 85 PHE A C 1
ATOM 586 O O . PHE A 1 85 ? -6.165 -13.995 13.945 1.00 87.44 85 PHE A O 1
ATOM 593 N N . PRO A 1 86 ? -6.956 -13.482 11.899 1.00 88.06 86 PRO A N 1
ATOM 594 C CA . PRO A 1 86 ? -7.343 -14.846 11.574 1.00 88.06 86 PRO A CA 1
ATOM 595 C C . PRO A 1 86 ? -6.125 -15.776 11.532 1.00 88.06 86 PRO A C 1
ATOM 597 O O . PRO A 1 86 ? -5.022 -15.383 11.154 1.00 88.06 86 PRO A O 1
ATOM 600 N N . GLU A 1 87 ? -6.348 -17.044 11.881 1.00 90.00 87 GLU A N 1
ATOM 601 C CA . GLU A 1 87 ? -5.323 -18.099 11.849 1.00 90.00 87 GLU A CA 1
ATOM 602 C C . GLU A 1 87 ? -4.790 -18.349 10.427 1.00 90.00 87 GLU A C 1
ATOM 604 O O . GLU A 1 87 ? -3.642 -18.755 10.231 1.00 90.00 87 GLU A O 1
ATOM 609 N N . TYR A 1 88 ? -5.621 -18.090 9.415 1.00 91.38 88 TYR A N 1
ATOM 610 C CA . TYR A 1 88 ? -5.299 -18.341 8.019 1.00 91.38 88 TYR A CA 1
ATOM 611 C C . TYR A 1 88 ? -4.774 -17.088 7.312 1.00 91.38 88 TYR A C 1
ATOM 613 O O . TYR A 1 88 ? -5.314 -15.993 7.432 1.00 91.38 88 TYR A O 1
ATOM 621 N N . ILE A 1 89 ? -3.741 -17.281 6.491 1.00 90.25 89 ILE A N 1
ATOM 622 C CA . ILE A 1 89 ? -3.063 -16.215 5.732 1.00 90.25 89 ILE A CA 1
ATOM 623 C C . ILE A 1 89 ? -3.617 -16.009 4.313 1.00 90.25 89 ILE A C 1
ATOM 625 O O . ILE A 1 89 ? -3.015 -15.297 3.515 1.00 90.25 89 ILE A O 1
ATOM 629 N N . PHE A 1 90 ? -4.718 -16.677 3.961 1.00 93.06 90 PHE A N 1
ATOM 630 C CA . PHE A 1 90 ? -5.406 -16.465 2.686 1.00 93.06 90 PHE A CA 1
ATOM 631 C C . PHE A 1 90 ? -6.605 -15.541 2.881 1.00 93.06 90 PHE A C 1
ATOM 633 O O . PHE A 1 90 ? -7.027 -15.281 4.007 1.00 93.06 90 PHE A O 1
ATOM 640 N N . GLY A 1 91 ? -7.169 -15.061 1.781 1.00 94.94 91 GLY A N 1
ATOM 641 C CA . GLY A 1 91 ? -8.303 -14.162 1.841 1.00 94.94 91 GLY A CA 1
ATOM 642 C C . GLY A 1 91 ? -8.905 -13.860 0.483 1.00 94.94 91 GLY A C 1
ATOM 643 O O . GLY A 1 91 ? -8.589 -14.513 -0.514 1.00 94.94 91 GLY A O 1
ATOM 644 N N . LEU A 1 92 ? -9.767 -12.852 0.474 1.00 95.62 92 LEU A N 1
ATOM 645 C CA . LEU A 1 92 ? -10.445 -12.335 -0.705 1.00 95.62 92 LEU A CA 1
ATOM 646 C C . LEU A 1 92 ? -10.169 -10.842 -0.859 1.00 95.62 92 LEU A C 1
ATOM 648 O O . LEU A 1 92 ? -9.956 -10.125 0.119 1.00 95.62 92 LEU A O 1
ATOM 652 N N . HIS A 1 93 ? -10.193 -10.394 -2.108 1.00 94.12 93 HIS A N 1
ATOM 653 C CA . HIS A 1 93 ? -10.212 -8.983 -2.447 1.00 94.12 93 HIS A CA 1
ATOM 654 C C . HIS A 1 93 ? -11.680 -8.556 -2.601 1.00 94.12 93 HIS A C 1
ATOM 656 O O . HIS A 1 93 ? -12.332 -8.983 -3.552 1.00 94.12 93 HIS A O 1
ATOM 662 N N . GLU A 1 94 ? -12.155 -7.736 -1.661 1.00 93.88 94 GLU A N 1
ATOM 663 C CA . GLU A 1 94 ? -13.544 -7.318 -1.396 1.00 93.88 94 GLU A CA 1
ATOM 664 C C . GLU A 1 94 ? -14.492 -8.455 -0.952 1.00 93.88 94 GLU A C 1
ATOM 666 O O . GLU A 1 94 ? -14.289 -9.638 -1.250 1.00 93.88 94 GLU A O 1
ATOM 671 N N . ALA A 1 95 ? -15.532 -8.099 -0.189 1.00 93.50 95 ALA A N 1
ATOM 672 C CA . ALA A 1 95 ? -16.602 -9.015 0.199 1.00 93.50 95 ALA A CA 1
ATOM 673 C C . ALA A 1 95 ? -17.465 -9.476 -0.996 1.00 93.50 95 ALA A C 1
ATOM 675 O O . ALA A 1 95 ? -17.508 -8.870 -2.066 1.00 93.50 95 ALA A O 1
ATOM 676 N N . GLY A 1 96 ? -18.196 -10.569 -0.789 1.00 94.12 96 GLY A N 1
ATOM 677 C CA . GLY A 1 96 ? -19.062 -11.254 -1.749 1.00 94.12 96 GLY A CA 1
ATOM 678 C C . GLY A 1 96 ? -18.778 -12.758 -1.849 1.00 94.12 96 GLY A C 1
ATOM 679 O O . GLY A 1 96 ? -19.655 -13.534 -2.234 1.00 94.12 96 GLY A O 1
ATOM 680 N N . GLY A 1 97 ? -17.573 -13.196 -1.470 1.00 94.94 97 GLY A N 1
ATOM 681 C CA . GLY A 1 97 ? -17.144 -14.602 -1.519 1.00 94.94 97 GLY A CA 1
ATOM 682 C C . GLY A 1 97 ? -16.849 -15.234 -0.156 1.00 94.94 97 GLY A C 1
ATOM 683 O O . GLY A 1 97 ? -16.611 -16.438 -0.073 1.00 94.94 97 GLY A O 1
ATOM 684 N N . GLU A 1 98 ? -16.859 -14.453 0.922 1.00 96.25 98 GLU A N 1
ATOM 685 C CA . GLU A 1 98 ? -16.411 -14.857 2.258 1.00 96.25 98 GLU A CA 1
ATOM 686 C C . GLU A 1 98 ? -17.245 -15.987 2.862 1.00 96.25 98 GLU A C 1
ATOM 688 O O . GLU A 1 98 ? -16.723 -16.790 3.635 1.00 96.25 98 GLU A O 1
ATOM 693 N N . HIS A 1 99 ? -18.503 -16.131 2.438 1.00 96.56 99 HIS A N 1
ATOM 694 C CA . HIS A 1 99 ? -19.365 -17.246 2.826 1.00 96.56 99 HIS A CA 1
ATOM 695 C C . HIS A 1 99 ? -18.739 -18.620 2.519 1.00 96.56 99 HIS A C 1
ATOM 697 O O . HIS A 1 99 ? -19.007 -19.580 3.236 1.00 96.56 99 HIS A O 1
ATOM 703 N N . LEU A 1 100 ? -17.871 -18.725 1.502 1.00 96.56 100 LEU A N 1
ATOM 704 C CA . LEU A 1 100 ? -17.127 -19.953 1.196 1.00 96.56 100 LEU A CA 1
ATOM 705 C C . LEU A 1 100 ? -16.065 -20.263 2.260 1.00 96.56 100 LEU A C 1
ATOM 707 O O . LEU A 1 100 ? -15.860 -21.427 2.598 1.00 96.56 100 LEU A O 1
ATOM 711 N N . MET A 1 101 ? -15.408 -19.234 2.801 1.00 96.81 101 MET A N 1
ATOM 712 C CA . MET A 1 101 ? -14.436 -19.376 3.891 1.00 96.81 101 MET A CA 1
ATOM 713 C C . MET A 1 101 ? -15.133 -19.773 5.194 1.00 96.81 101 MET A C 1
ATOM 715 O O . MET A 1 101 ? -14.678 -20.684 5.884 1.00 96.81 101 MET A O 1
ATOM 719 N N . VAL A 1 102 ? -16.271 -19.134 5.486 1.00 96.00 102 VAL A N 1
ATOM 720 C CA . VAL A 1 102 ? -17.096 -19.419 6.669 1.00 96.00 102 VAL A CA 1
ATOM 721 C C . VAL A 1 102 ? -17.663 -20.838 6.609 1.00 96.00 102 VAL A C 1
ATOM 723 O O . VAL A 1 102 ? -17.508 -21.598 7.560 1.00 96.00 102 VAL A O 1
ATOM 726 N N . ALA A 1 103 ? -18.251 -21.242 5.477 1.00 97.25 103 ALA A N 1
ATOM 727 C CA . ALA A 1 103 ? -18.800 -22.588 5.296 1.00 97.25 103 ALA A CA 1
ATOM 728 C C . ALA A 1 103 ? -17.734 -23.694 5.375 1.00 97.25 103 ALA A C 1
ATOM 730 O O . ALA A 1 103 ? -18.052 -24.832 5.712 1.00 97.25 103 ALA A O 1
ATOM 731 N N . ALA A 1 104 ? -16.479 -23.367 5.058 1.00 96.44 104 ALA A N 1
ATOM 732 C CA . ALA A 1 104 ? -15.349 -24.279 5.180 1.00 96.44 104 ALA A CA 1
ATOM 733 C C . ALA A 1 104 ? -14.711 -24.285 6.580 1.00 96.44 104 ALA A C 1
ATOM 735 O O . ALA A 1 104 ? -13.746 -25.022 6.769 1.00 96.44 104 ALA A O 1
ATOM 736 N N . GLU A 1 105 ? -15.196 -23.469 7.526 1.00 95.62 105 GLU A N 1
ATOM 737 C CA . GLU A 1 105 ? -14.604 -23.262 8.859 1.00 95.62 105 GLU A CA 1
ATOM 738 C C . GLU A 1 105 ? -13.138 -22.789 8.798 1.00 95.62 105 GLU A C 1
ATOM 740 O O . GLU A 1 105 ? -12.303 -23.122 9.641 1.00 95.62 105 GLU A O 1
ATOM 745 N N . ARG A 1 106 ? -12.799 -22.006 7.765 1.00 96.00 106 ARG A N 1
ATOM 746 C CA . ARG A 1 106 ? -11.448 -21.473 7.547 1.00 96.00 106 ARG A CA 1
ATOM 747 C C . ARG A 1 106 ? -11.508 -19.986 7.225 1.00 96.00 106 ARG A C 1
ATOM 749 O O . ARG A 1 106 ? -11.289 -19.578 6.086 1.00 96.00 106 ARG A O 1
ATOM 756 N N . CYS A 1 107 ? -11.831 -19.183 8.233 1.00 95.75 107 CYS A N 1
ATOM 757 C CA . CYS A 1 107 ? -11.921 -17.732 8.099 1.00 95.75 107 CYS A CA 1
ATOM 758 C C . CYS A 1 107 ? -10.534 -17.112 7.892 1.00 95.75 107 CYS A C 1
ATOM 760 O O . CYS A 1 107 ? -9.648 -17.250 8.732 1.00 95.75 107 CYS A O 1
ATOM 762 N N . GLY A 1 108 ? -10.359 -16.448 6.753 1.00 96.62 108 GLY A N 1
ATOM 763 C CA . GLY A 1 108 ? -9.155 -15.703 6.410 1.00 96.62 108 GLY A CA 1
ATOM 764 C C . GLY A 1 108 ? -9.380 -14.194 6.464 1.00 96.62 108 GLY A C 1
ATOM 765 O O . GLY A 1 108 ? -10.160 -13.687 7.274 1.00 96.62 108 GLY A O 1
ATOM 766 N N . TRP A 1 109 ? -8.697 -13.490 5.570 1.00 96.94 109 TRP A N 1
ATOM 767 C CA . TRP A 1 109 ? -8.759 -12.039 5.431 1.00 96.94 109 TRP A CA 1
ATOM 768 C C . TRP A 1 109 ? -9.754 -11.595 4.353 1.00 96.94 109 TRP A C 1
ATOM 770 O O . TRP A 1 109 ? -9.913 -12.253 3.325 1.00 96.94 109 TRP A O 1
ATOM 780 N N . VAL A 1 110 ? -10.374 -10.436 4.547 1.00 97.00 110 VAL A N 1
ATOM 781 C CA . VAL A 1 110 ? -11.080 -9.686 3.503 1.00 97.00 110 VAL A CA 1
ATOM 782 C C . VAL A 1 110 ? -10.399 -8.326 3.367 1.00 97.00 110 VAL A C 1
ATOM 784 O O . VAL A 1 110 ? -10.333 -7.563 4.332 1.00 97.00 110 VAL A O 1
ATOM 787 N N . LEU A 1 111 ? -9.852 -8.047 2.183 1.00 96.44 111 LEU A N 1
ATOM 788 C CA . LEU A 1 111 ? -9.291 -6.743 1.837 1.00 96.44 111 LEU A CA 1
ATOM 789 C C . LEU A 1 111 ? -10.376 -5.887 1.186 1.00 96.44 111 LEU A C 1
ATOM 791 O O . LEU A 1 111 ? -10.736 -6.127 0.040 1.00 96.44 111 LEU A O 1
ATOM 795 N N . GLU A 1 112 ? -10.872 -4.885 1.895 1.00 96.25 112 GLU A N 1
ATOM 796 C CA . GLU A 1 112 ? -11.855 -3.926 1.395 1.00 96.25 112 GLU A CA 1
ATOM 797 C C . GLU A 1 112 ? -11.188 -2.688 0.790 1.00 96.25 112 GLU A C 1
ATOM 799 O O . GLU A 1 112 ? -10.056 -2.332 1.131 1.00 96.25 112 GLU A O 1
ATOM 804 N N . LEU A 1 113 ? -11.908 -2.010 -0.105 1.00 94.56 113 LEU A N 1
ATOM 805 C CA . LEU A 1 113 ? -11.427 -0.811 -0.789 1.00 94.56 113 LEU A CA 1
ATOM 806 C C . LEU A 1 113 ? -12.273 0.414 -0.445 1.00 94.56 113 LEU A C 1
ATOM 808 O O . LEU A 1 113 ? -13.501 0.395 -0.572 1.00 94.56 113 LEU A O 1
ATOM 812 N N . ALA A 1 114 ? -11.609 1.518 -0.108 1.00 94.25 114 ALA A N 1
ATOM 813 C CA . ALA A 1 114 ? -12.262 2.795 0.134 1.00 94.25 114 ALA A CA 1
ATOM 814 C C . ALA A 1 114 ? -11.531 3.940 -0.575 1.00 94.25 114 ALA A C 1
ATOM 816 O O . ALA A 1 114 ? -10.428 4.321 -0.194 1.00 94.25 114 ALA A O 1
ATOM 817 N N . ALA A 1 115 ? -12.196 4.543 -1.563 1.00 93.62 115 ALA A N 1
ATOM 818 C CA . ALA A 1 115 ? -11.827 5.861 -2.067 1.00 93.62 115 ALA A CA 1
ATOM 819 C C . ALA A 1 115 ? -12.371 6.923 -1.100 1.00 93.62 115 ALA A C 1
ATOM 821 O O . ALA A 1 115 ? -13.582 7.096 -0.996 1.00 93.62 115 ALA A O 1
ATOM 822 N N . VAL A 1 116 ? -11.500 7.596 -0.350 1.00 93.50 116 VAL A N 1
ATOM 823 C CA . VAL A 1 116 ? -11.901 8.529 0.718 1.00 93.50 116 VAL A CA 1
ATOM 824 C C . VAL A 1 116 ? -11.894 9.994 0.286 1.00 93.50 116 VAL A C 1
ATOM 826 O O . VAL A 1 116 ? -12.412 10.839 1.013 1.00 93.50 116 VAL A O 1
ATOM 829 N N . GLY A 1 117 ? -11.345 10.325 -0.886 1.00 93.25 117 GLY A N 1
ATOM 830 C CA . GLY A 1 117 ? -11.321 11.697 -1.395 1.00 93.25 117 GLY A CA 1
ATOM 831 C C . GLY A 1 117 ? -10.616 12.680 -0.453 1.00 93.25 117 GLY A C 1
ATOM 832 O O . GLY A 1 117 ? -9.718 12.311 0.308 1.00 93.25 117 GLY A O 1
ATOM 833 N N . LEU A 1 118 ? -11.030 13.948 -0.504 1.00 93.19 118 LEU A N 1
ATOM 834 C CA . LEU A 1 118 ? -10.480 15.034 0.324 1.00 93.19 118 LEU A CA 1
ATOM 835 C C . LEU A 1 118 ? -11.467 15.592 1.357 1.00 93.19 118 LEU A C 1
ATOM 837 O O . LEU A 1 118 ? -11.081 16.441 2.155 1.00 93.19 118 LEU A O 1
ATOM 841 N N . ASP A 1 119 ? -12.725 15.156 1.342 1.00 78.81 119 ASP A N 1
ATOM 842 C CA . ASP A 1 119 ? -13.816 15.754 2.119 1.00 78.81 119 ASP A CA 1
ATOM 843 C C . ASP A 1 119 ? -14.448 14.796 3.139 1.00 78.81 119 ASP A C 1
ATOM 845 O O . ASP A 1 119 ? -15.524 15.083 3.660 1.00 78.81 119 ASP A O 1
ATOM 849 N N . ALA A 1 120 ? -13.790 13.671 3.448 1.00 63.59 120 ALA A N 1
ATOM 850 C CA . ALA A 1 120 ? -14.227 12.604 4.355 1.00 63.59 120 ALA A CA 1
ATOM 851 C C . ALA A 1 120 ? -15.563 11.920 3.993 1.00 63.59 120 ALA A C 1
ATOM 853 O O . ALA A 1 120 ? -15.783 10.781 4.411 1.00 63.59 120 ALA A O 1
ATOM 854 N N . ALA A 1 121 ? -16.439 12.558 3.215 1.00 56.56 121 ALA A N 1
ATOM 855 C CA . ALA A 1 121 ? -17.762 12.087 2.824 1.00 56.56 121 ALA A CA 1
ATOM 856 C C . ALA A 1 121 ? -17.727 11.096 1.650 1.00 56.56 121 ALA A C 1
ATOM 858 O O . ALA A 1 121 ? -18.671 10.329 1.482 1.00 56.56 121 ALA A O 1
ATOM 859 N N . GLY A 1 122 ? -16.637 11.066 0.875 1.00 53.22 122 GLY A N 1
ATOM 860 C CA . GLY A 1 122 ? -16.520 10.272 -0.356 1.00 53.22 122 GLY A CA 1
ATOM 861 C C . GLY A 1 122 ? -16.465 8.741 -0.215 1.00 53.22 122 GLY A C 1
ATOM 862 O O . GLY A 1 122 ? -16.415 8.050 -1.227 1.00 53.22 122 GLY A O 1
ATOM 863 N N . GLY A 1 123 ? -16.487 8.183 0.998 1.00 57.22 123 GLY A N 1
ATOM 864 C CA . GLY A 1 123 ? -16.249 6.752 1.220 1.00 57.22 123 GLY A CA 1
ATOM 865 C C . GLY A 1 123 ? -17.497 5.864 1.152 1.00 57.22 123 GLY A C 1
ATOM 866 O O . GLY A 1 123 ? -18.539 6.198 1.714 1.00 57.22 123 GLY A O 1
ATOM 867 N N . ARG A 1 124 ? -17.339 4.675 0.547 1.00 65.62 124 ARG A N 1
ATOM 868 C CA . ARG A 1 124 ? -18.201 3.483 0.708 1.00 65.62 124 ARG A CA 1
ATOM 869 C C . ARG A 1 124 ? -18.440 3.135 2.198 1.00 65.62 124 ARG A C 1
ATOM 871 O O . ARG A 1 124 ? -17.938 3.785 3.113 1.00 65.62 124 ARG A O 1
ATOM 878 N N . ARG A 1 125 ? -19.223 2.075 2.433 1.00 73.56 125 ARG A N 1
ATOM 879 C CA . ARG A 1 125 ? -19.444 1.428 3.739 1.00 73.56 125 ARG A CA 1
ATOM 880 C C . ARG A 1 125 ? -18.165 1.396 4.599 1.00 73.56 125 ARG A C 1
ATOM 882 O O . ARG A 1 125 ? -17.141 0.916 4.141 1.00 73.56 125 ARG A O 1
ATOM 889 N N . ALA A 1 126 ? -18.264 1.871 5.841 1.00 85.62 126 ALA A N 1
ATOM 890 C CA . ALA A 1 126 ? -17.168 1.905 6.821 1.00 85.62 126 ALA A CA 1
ATOM 891 C C . ALA A 1 126 ? -17.422 0.992 8.042 1.00 85.62 126 ALA A C 1
ATOM 893 O O . ALA A 1 126 ? -16.642 0.952 8.986 1.00 85.62 126 ALA A O 1
ATOM 894 N N . ASP A 1 127 ? -18.538 0.267 8.060 1.00 92.50 127 ASP A N 1
ATOM 895 C CA . ASP A 1 127 ? -18.849 -0.699 9.113 1.00 92.50 127 ASP A CA 1
ATOM 896 C C . ASP A 1 127 ? -18.554 -2.097 8.584 1.00 92.50 127 ASP A C 1
ATOM 898 O O . ASP A 1 127 ? -19.156 -2.485 7.597 1.00 92.50 127 ASP A O 1
ATOM 902 N N . TYR A 1 128 ? -17.649 -2.838 9.212 1.00 94.12 128 TYR A N 1
ATOM 903 C CA . TYR A 1 128 ? -17.223 -4.179 8.798 1.00 94.12 128 TYR A CA 1
ATOM 904 C C . TYR A 1 128 ? -17.604 -5.250 9.829 1.00 94.12 128 TYR A C 1
ATOM 906 O O . TYR A 1 128 ? -17.098 -6.372 9.794 1.00 94.12 128 TYR A O 1
ATOM 914 N N . ARG A 1 129 ? -18.494 -4.915 10.776 1.00 93.81 129 ARG A N 1
ATOM 915 C CA . ARG A 1 129 ? -18.865 -5.815 11.880 1.00 93.81 129 ARG A CA 1
ATOM 916 C C . ARG A 1 129 ? -19.583 -7.081 11.437 1.00 93.81 129 ARG A C 1
ATOM 918 O O . ARG A 1 129 ? -19.529 -8.078 12.141 1.00 93.81 129 ARG A O 1
ATOM 925 N N . ASP A 1 130 ? -20.242 -7.067 10.286 1.00 93.88 130 ASP A N 1
ATOM 926 C CA . ASP A 1 130 ? -20.801 -8.277 9.680 1.00 93.88 130 ASP A CA 1
ATOM 927 C C . ASP A 1 130 ? -19.720 -9.290 9.294 1.00 93.88 130 ASP A C 1
ATOM 929 O O . ASP A 1 130 ? -19.930 -10.484 9.480 1.00 93.88 130 ASP A O 1
ATOM 933 N N . LEU A 1 131 ? -18.565 -8.838 8.802 1.00 95.12 131 LEU A N 1
ATOM 934 C CA . LEU A 1 131 ? -17.429 -9.699 8.483 1.00 95.12 131 LEU A CA 1
ATOM 935 C C . LEU A 1 131 ? -16.752 -10.182 9.769 1.00 95.12 131 LEU A C 1
ATOM 937 O O . LEU A 1 131 ? -16.577 -11.386 9.969 1.00 95.12 131 LEU A O 1
ATOM 941 N N . THR A 1 132 ? -16.425 -9.268 10.684 1.00 94.62 132 THR A N 1
ATOM 942 C CA . THR A 1 132 ? -15.705 -9.639 11.912 1.00 94.62 132 THR A CA 1
ATOM 943 C C . THR A 1 132 ? -16.537 -10.489 12.868 1.00 94.62 132 THR A C 1
ATOM 945 O O . THR A 1 132 ? -15.988 -11.384 13.507 1.00 94.62 132 THR A O 1
ATOM 948 N N . ALA A 1 133 ? -17.863 -10.314 12.916 1.00 93.56 133 ALA A N 1
ATOM 949 C CA . ALA A 1 133 ? -18.754 -11.187 13.688 1.00 93.56 133 ALA A CA 1
ATOM 950 C C . ALA A 1 133 ? -18.767 -12.642 13.181 1.00 93.56 133 ALA A C 1
ATOM 952 O O . ALA A 1 133 ? -19.148 -13.542 13.928 1.00 93.56 133 ALA A O 1
ATOM 953 N N . GLN A 1 134 ? -18.328 -12.889 11.941 1.00 94.19 134 GLN A N 1
ATOM 954 C CA . GLN A 1 134 ? -18.141 -14.229 11.371 1.00 94.19 134 GLN A CA 1
ATOM 955 C C . GLN A 1 134 ? -16.722 -14.786 11.613 1.00 94.19 134 GLN A C 1
ATOM 957 O O . GLN A 1 134 ? -16.390 -15.868 11.133 1.00 94.19 134 GLN A O 1
ATOM 962 N N . GLY A 1 135 ? -15.871 -14.061 12.348 1.00 93.31 135 GLY A N 1
ATOM 963 C CA . GLY A 1 135 ? -14.485 -14.446 12.628 1.00 93.31 135 GLY A CA 1
ATOM 964 C C . GLY A 1 135 ? -13.499 -14.132 11.499 1.00 93.31 135 GLY A C 1
ATOM 965 O O . GLY A 1 135 ? -12.392 -14.667 11.499 1.00 93.31 135 GLY A O 1
ATOM 966 N N . LEU A 1 136 ? -13.884 -13.298 10.529 1.00 95.81 136 LEU A N 1
ATOM 967 C CA . LEU A 1 136 ? -13.003 -12.855 9.446 1.00 95.81 136 LEU A CA 1
ATOM 968 C C . LEU A 1 136 ? -12.109 -11.699 9.908 1.00 95.81 136 LEU A C 1
ATOM 970 O O . LEU A 1 136 ? -12.553 -10.812 10.639 1.00 95.81 136 LEU A O 1
ATOM 974 N N . GLY A 1 137 ? -10.860 -11.689 9.439 1.00 96.00 137 GLY A N 1
ATOM 975 C CA . GLY A 1 137 ? -9.994 -10.515 9.537 1.00 96.00 137 GLY A CA 1
ATOM 976 C C . GLY A 1 137 ? -10.335 -9.508 8.445 1.00 96.00 137 GLY A C 1
ATOM 977 O O . GLY A 1 137 ? -10.612 -9.900 7.312 1.00 96.00 137 GLY A O 1
ATOM 978 N N . VAL A 1 138 ? -10.287 -8.215 8.760 1.00 95.88 138 VAL A N 1
ATOM 979 C CA . VAL A 1 138 ? -10.570 -7.140 7.798 1.00 95.88 138 VAL A CA 1
ATOM 980 C C . VAL A 1 138 ? -9.379 -6.197 7.710 1.00 95.88 138 VAL A C 1
ATOM 982 O O . VAL A 1 138 ? -8.812 -5.792 8.725 1.00 95.88 138 VAL A O 1
ATOM 985 N N . MET A 1 139 ? -9.016 -5.854 6.478 1.00 96.25 139 MET A N 1
ATOM 986 C CA . MET A 1 139 ? -8.044 -4.816 6.146 1.00 96.25 139 MET A CA 1
ATOM 987 C C . MET A 1 139 ? -8.695 -3.886 5.130 1.00 96.25 139 MET A C 1
ATOM 989 O O . MET A 1 139 ? -9.450 -4.357 4.282 1.00 96.25 139 MET A O 1
ATOM 993 N N . VAL A 1 140 ? -8.388 -2.593 5.164 1.00 96.69 140 VAL A N 1
ATOM 994 C CA . VAL A 1 140 ? -8.954 -1.643 4.197 1.00 96.69 140 VAL A CA 1
ATOM 995 C C . VAL A 1 140 ? -7.840 -0.865 3.518 1.00 96.69 140 VAL A C 1
ATOM 997 O O . VAL A 1 140 ? -6.999 -0.258 4.183 1.00 96.69 140 VAL A O 1
ATOM 1000 N N . ARG A 1 141 ? -7.849 -0.838 2.186 1.00 97.38 141 ARG A N 1
ATOM 1001 C CA . ARG A 1 141 ? -7.005 0.066 1.404 1.00 97.38 141 ARG A CA 1
ATOM 1002 C C . ARG A 1 141 ? -7.712 1.405 1.218 1.00 97.38 141 ARG A C 1
ATOM 1004 O O . ARG A 1 141 ? -8.829 1.455 0.706 1.00 97.38 141 ARG A O 1
ATOM 1011 N N . LEU A 1 142 ? -7.055 2.469 1.669 1.00 97.12 142 LEU A N 1
ATOM 1012 C CA . LEU A 1 142 ? -7.522 3.848 1.614 1.00 97.12 142 LEU A CA 1
ATOM 1013 C C . LEU A 1 142 ? -6.860 4.552 0.431 1.00 97.12 142 LEU A C 1
ATOM 1015 O O . LEU A 1 142 ? -5.677 4.887 0.479 1.00 97.12 142 LEU A O 1
ATOM 1019 N N . ASP A 1 143 ? -7.638 4.784 -0.615 1.00 96.44 143 ASP A N 1
ATOM 1020 C CA . ASP A 1 143 ? -7.240 5.506 -1.818 1.00 96.44 143 ASP A CA 1
ATOM 1021 C C . ASP A 1 143 ? -7.821 6.932 -1.780 1.00 96.44 143 ASP A C 1
ATOM 1023 O O . ASP A 1 143 ? -8.913 7.163 -1.264 1.00 96.44 143 ASP A O 1
ATOM 1027 N N . HIS A 1 144 ? -7.131 7.921 -2.344 1.00 96.75 144 HIS A N 1
ATOM 1028 C CA . HIS A 1 144 ? -7.718 9.240 -2.603 1.00 96.75 144 HIS A CA 1
ATOM 1029 C C . HIS A 1 144 ? -8.838 9.126 -3.640 1.00 96.75 144 HIS A C 1
ATOM 1031 O O . HIS A 1 144 ? -9.945 9.618 -3.431 1.00 96.75 144 HIS A O 1
ATOM 1037 N N . GLY A 1 145 ? -8.563 8.419 -4.727 1.00 94.31 145 GLY A N 1
ATOM 1038 C CA . GLY A 1 145 ? -9.516 8.071 -5.762 1.00 94.31 145 GLY A CA 1
ATOM 1039 C C . GLY A 1 145 ? -8.885 7.102 -6.752 1.00 94.31 145 GLY A C 1
ATOM 1040 O O . GLY A 1 145 ? -7.813 6.553 -6.512 1.00 94.31 145 GLY A O 1
ATOM 1041 N N . TYR A 1 146 ? -9.554 6.917 -7.881 1.00 93.75 146 TYR A N 1
ATOM 1042 C CA . TYR A 1 146 ? -9.033 6.147 -9.009 1.00 93.75 146 TYR A CA 1
ATOM 1043 C C . TYR A 1 146 ? -8.584 7.099 -10.116 1.00 93.75 146 TYR A C 1
ATOM 1045 O O . TYR A 1 146 ? -8.715 8.315 -9.982 1.00 93.75 146 TYR A O 1
ATOM 1053 N N . ALA A 1 147 ? -8.040 6.587 -11.219 1.00 92.69 147 ALA A N 1
ATOM 1054 C CA . ALA A 1 147 ? -7.729 7.428 -12.371 1.00 92.69 147 ALA A CA 1
ATOM 1055 C C . ALA A 1 147 ? -8.966 8.257 -12.804 1.00 92.69 147 ALA A C 1
ATOM 1057 O O . ALA A 1 147 ? -10.047 7.684 -12.964 1.00 92.69 147 ALA A O 1
ATOM 1058 N N . PRO A 1 148 ? -8.834 9.579 -13.037 1.00 94.75 148 PRO A N 1
ATOM 1059 C CA . PRO A 1 148 ? -7.592 10.360 -13.076 1.00 94.75 148 PRO A CA 1
ATOM 1060 C C . PRO A 1 148 ? -7.155 10.977 -11.734 1.00 94.75 148 PRO A C 1
ATOM 1062 O O . PRO A 1 148 ? -6.083 11.572 -11.678 1.00 94.75 148 PRO A O 1
ATOM 1065 N N . GLN A 1 149 ? -7.952 10.888 -10.667 1.00 95.50 149 GLN A N 1
ATOM 1066 C CA . GLN A 1 149 ? -7.642 11.497 -9.364 1.00 95.50 149 GLN A CA 1
ATOM 1067 C C . GLN A 1 149 ? -6.402 10.891 -8.697 1.00 95.50 149 GLN A C 1
ATOM 1069 O O . GLN A 1 149 ? -5.715 11.601 -7.964 1.00 95.50 149 GLN A O 1
ATOM 1074 N N . GLY A 1 150 ? -6.121 9.616 -8.976 1.00 97.38 150 GLY A N 1
ATOM 1075 C CA . GLY A 1 150 ? -4.974 8.879 -8.454 1.00 97.38 150 GLY A CA 1
ATOM 1076 C C . GLY A 1 150 ? -5.153 8.399 -7.014 1.00 97.38 150 GLY A C 1
ATOM 1077 O O . GLY A 1 150 ? -5.962 8.931 -6.249 1.00 97.38 150 GLY A O 1
ATOM 1078 N N . THR A 1 151 ? -4.350 7.402 -6.646 1.00 98.06 151 THR A N 1
ATOM 1079 C CA . THR A 1 151 ? -4.367 6.763 -5.323 1.00 98.06 151 THR A CA 1
ATOM 1080 C C . THR A 1 151 ? -3.971 7.716 -4.190 1.00 98.06 151 THR A C 1
ATOM 1082 O O . THR A 1 151 ? -4.462 7.614 -3.069 1.00 98.06 151 THR A O 1
ATOM 1085 N N . LEU A 1 152 ? -3.119 8.699 -4.488 1.00 98.44 152 LEU A N 1
ATOM 1086 C CA . LEU A 1 152 ? -2.807 9.844 -3.637 1.00 98.44 152 LEU A CA 1
ATOM 1087 C C . LEU A 1 152 ? -3.168 11.120 -4.403 1.00 98.44 152 LEU A C 1
ATOM 1089 O O . LEU A 1 152 ? -3.069 11.119 -5.632 1.00 98.44 152 LEU A O 1
ATOM 1093 N N . PRO A 1 153 ? -3.533 12.224 -3.727 1.00 98.06 153 PRO A N 1
ATOM 1094 C CA . PRO A 1 153 ? -3.747 13.494 -4.409 1.00 98.06 153 PRO A CA 1
ATOM 1095 C C . PRO A 1 153 ? -2.400 14.153 -4.760 1.00 98.06 153 PRO A C 1
ATOM 1097 O O . PRO A 1 153 ? -1.330 13.572 -4.571 1.00 98.06 153 PRO A O 1
ATOM 1100 N N . LEU A 1 154 ? -2.419 15.402 -5.228 1.00 98.00 154 LEU A N 1
ATOM 1101 C CA . LEU A 1 154 ? -1.184 16.168 -5.400 1.00 98.00 154 LEU A CA 1
ATOM 1102 C C . LEU A 1 154 ? -0.513 16.491 -4.042 1.00 98.00 154 LEU A C 1
ATOM 1104 O O . LEU A 1 154 ? -1.189 16.540 -3.009 1.00 98.00 154 LEU A O 1
ATOM 1108 N N . PRO A 1 155 ? 0.819 16.724 -3.999 1.00 97.44 155 PRO A N 1
ATOM 1109 C CA . PRO A 1 155 ? 1.557 16.867 -2.737 1.00 97.44 155 PRO A CA 1
ATOM 1110 C C . PRO A 1 155 ? 1.117 18.001 -1.801 1.00 97.44 155 PRO A C 1
ATOM 1112 O O . PRO A 1 155 ? 1.388 17.938 -0.598 1.00 97.44 155 PRO A O 1
ATOM 1115 N N . ASP A 1 156 ? 0.488 19.048 -2.331 1.00 97.62 156 ASP A N 1
ATOM 1116 C CA . ASP A 1 156 ? -0.103 20.158 -1.576 1.00 97.62 156 ASP A CA 1
ATOM 1117 C C . ASP A 1 156 ? -1.405 19.760 -0.861 1.00 97.62 156 ASP A C 1
ATOM 1119 O O . ASP A 1 156 ? -1.769 20.368 0.144 1.00 97.62 156 ASP A O 1
ATOM 1123 N N . GLN A 1 157 ? -2.052 18.685 -1.308 1.00 98.19 157 GLN A N 1
ATOM 1124 C CA . GLN A 1 157 ? -3.304 18.162 -0.761 1.00 98.19 157 GLN A CA 1
ATOM 1125 C C . GLN A 1 157 ? -3.103 16.997 0.223 1.00 98.19 157 GLN A C 1
ATOM 1127 O O . GLN A 1 157 ? -4.070 16.549 0.840 1.00 98.19 157 GLN A O 1
ATOM 1132 N N . TYR A 1 158 ? -1.869 16.519 0.439 1.00 98.62 158 TYR A N 1
ATOM 1133 C CA . TYR A 1 158 ? -1.594 15.436 1.397 1.00 98.62 158 TYR A CA 1
ATOM 1134 C C . TYR A 1 158 ? -2.137 15.680 2.814 1.00 98.62 158 TYR A C 1
ATOM 1136 O O . TYR A 1 158 ? -2.651 14.725 3.394 1.00 98.62 158 TYR A O 1
ATOM 1144 N N . PRO A 1 159 ? -2.081 16.898 3.396 1.00 98.38 159 PRO A N 1
ATOM 1145 C CA . PRO A 1 159 ? -2.691 17.138 4.704 1.00 98.38 159 PRO A CA 1
ATOM 1146 C C . PRO A 1 159 ? -4.212 16.928 4.710 1.00 98.38 159 PRO A C 1
ATOM 1148 O O . PRO A 1 159 ? -4.739 16.339 5.650 1.00 98.38 159 PRO A O 1
ATOM 1151 N N . ALA A 1 160 ? -4.912 17.359 3.655 1.00 97.50 160 ALA A N 1
ATOM 1152 C CA . ALA A 1 160 ? -6.358 17.171 3.528 1.00 97.50 160 ALA A CA 1
ATOM 1153 C C . ALA A 1 160 ? -6.718 15.690 3.341 1.00 97.50 160 ALA A C 1
ATOM 1155 O O . ALA A 1 160 ? -7.641 15.189 3.976 1.00 97.50 160 ALA A O 1
ATOM 1156 N N . PHE A 1 161 ? -5.938 14.960 2.542 1.00 98.00 161 PHE A N 1
ATOM 1157 C CA . PHE A 1 161 ? -6.113 13.516 2.394 1.00 98.00 161 PHE A CA 1
ATOM 1158 C C . PHE A 1 161 ? -5.857 12.758 3.700 1.00 98.00 161 PHE A C 1
ATOM 1160 O O . PHE A 1 161 ? -6.662 11.917 4.083 1.00 98.00 161 PHE A O 1
ATOM 1167 N N . ALA A 1 162 ? -4.801 13.102 4.440 1.00 98.44 162 ALA A N 1
ATOM 1168 C CA . ALA A 1 162 ? -4.530 12.5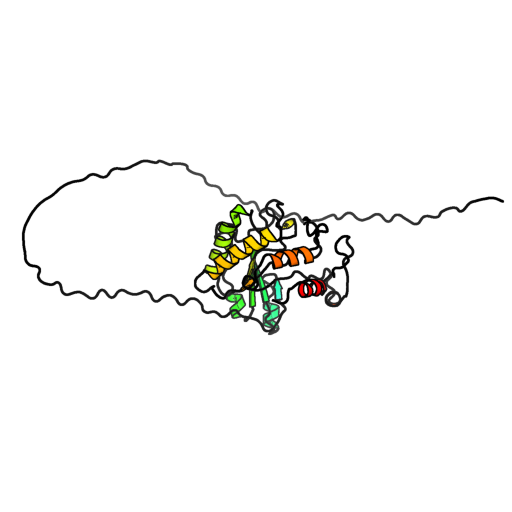11 5.748 1.00 98.44 162 ALA A CA 1
ATOM 1169 C C . ALA A 1 162 ? -5.677 12.742 6.744 1.00 98.44 162 ALA A C 1
ATOM 1171 O O . ALA A 1 162 ? -6.052 11.827 7.480 1.00 98.44 162 ALA A O 1
ATOM 1172 N N . GLN A 1 163 ? -6.260 13.944 6.736 1.00 97.50 163 GLN A N 1
ATOM 1173 C CA . GLN A 1 163 ? -7.450 14.262 7.518 1.00 97.50 163 GLN A CA 1
ATOM 1174 C C . GLN A 1 163 ? -8.646 13.397 7.090 1.00 97.50 163 GLN A C 1
ATOM 1176 O O . GLN A 1 163 ? -9.283 12.793 7.951 1.00 97.50 163 GLN A O 1
ATOM 1181 N N . SER A 1 164 ? -8.891 13.266 5.782 1.00 96.44 164 SER A N 1
ATOM 1182 C CA . SER A 1 164 ? -9.957 12.424 5.225 1.00 96.44 164 SER A CA 1
ATOM 1183 C C . SER A 1 164 ? -9.807 10.949 5.622 1.00 96.44 164 SER A C 1
ATOM 1185 O O . SER A 1 164 ? -10.760 10.337 6.105 1.00 96.44 164 SER A O 1
ATOM 1187 N N . CYS A 1 165 ? -8.593 10.391 5.524 1.00 97.50 165 CYS A N 1
ATOM 1188 C CA . CYS A 1 165 ? -8.273 9.045 6.005 1.00 97.50 165 CYS A CA 1
ATOM 1189 C C . CYS A 1 165 ? -8.599 8.889 7.493 1.00 97.50 165 CYS A C 1
ATOM 1191 O O . CYS A 1 165 ? -9.248 7.927 7.892 1.00 97.50 165 CYS A O 1
ATOM 1193 N N . ALA A 1 166 ? -8.186 9.844 8.325 1.00 97.06 166 ALA A N 1
ATOM 1194 C CA . ALA A 1 166 ? -8.426 9.782 9.760 1.00 97.06 166 ALA A CA 1
ATOM 1195 C C . ALA A 1 166 ? -9.917 9.915 10.123 1.00 97.06 166 ALA A C 1
ATOM 1197 O O . ALA A 1 166 ? -10.382 9.238 11.036 1.00 97.06 166 ALA A O 1
ATOM 1198 N N . ASP A 1 167 ? -10.679 10.732 9.394 1.00 95.12 167 ASP A N 1
ATOM 1199 C CA . ASP A 1 167 ? -12.130 10.858 9.568 1.00 95.12 167 ASP A CA 1
ATOM 1200 C C . ASP A 1 167 ? -12.889 9.622 9.044 1.00 95.12 167 ASP A C 1
ATOM 1202 O O . ASP A 1 167 ? -13.954 9.280 9.562 1.00 95.12 167 ASP A O 1
ATOM 1206 N N . PHE A 1 168 ? -12.355 8.920 8.038 1.00 95.50 168 PHE A N 1
ATOM 1207 C CA . PHE A 1 168 ? -12.847 7.606 7.609 1.00 95.50 168 PHE A CA 1
ATOM 1208 C C . PHE A 1 168 ? -12.614 6.543 8.678 1.00 95.50 168 PHE A C 1
ATOM 1210 O O . PHE A 1 168 ? -13.547 5.833 9.055 1.00 95.50 168 PHE A O 1
ATOM 1217 N N . VAL A 1 169 ? -11.398 6.468 9.214 1.00 94.94 169 VAL A N 1
ATOM 1218 C CA . VAL A 1 169 ? -11.051 5.504 10.261 1.00 94.94 169 VAL A CA 1
ATOM 1219 C C . VAL A 1 169 ? -11.862 5.751 11.536 1.00 94.94 169 VAL A C 1
ATOM 1221 O O . VAL A 1 169 ? -12.465 4.815 12.046 1.00 94.94 169 VAL A O 1
ATOM 1224 N N . ALA A 1 170 ? -11.997 7.005 11.980 1.00 93.88 170 ALA A N 1
ATOM 1225 C CA . ALA A 1 170 ? -12.718 7.353 13.210 1.00 93.88 170 ALA A CA 1
ATOM 1226 C C . ALA A 1 170 ? -14.207 6.956 13.215 1.00 93.88 170 ALA A C 1
ATOM 1228 O O . ALA A 1 170 ? -14.796 6.755 14.276 1.00 93.88 170 ALA A O 1
ATOM 1229 N N . ARG A 1 171 ? -14.843 6.871 12.039 1.00 92.12 171 ARG A N 1
ATOM 1230 C CA . ARG A 1 171 ? -16.232 6.395 11.910 1.00 92.12 171 ARG A CA 1
ATOM 1231 C C . ARG A 1 171 ? -16.331 4.912 11.560 1.00 92.12 171 ARG A C 1
ATOM 1233 O O . ARG A 1 171 ? -17.445 4.387 11.499 1.00 92.12 171 ARG A O 1
ATOM 1240 N N . SER A 1 172 ? -15.202 4.270 11.265 1.00 93.00 172 SER A N 1
ATOM 1241 C CA . SER A 1 172 ? -15.175 2.870 10.871 1.00 93.00 172 SER A CA 1
ATOM 1242 C C . SER A 1 172 ? -15.377 1.957 12.075 1.00 93.00 172 SER A C 1
ATOM 1244 O O . SER A 1 172 ? -15.034 2.307 13.201 1.00 93.00 172 SER A O 1
ATOM 1246 N N . ARG A 1 173 ? -15.942 0.769 11.853 1.00 92.88 173 ARG A N 1
ATOM 1247 C CA . ARG A 1 173 ? -16.125 -0.243 12.906 1.00 92.88 173 ARG A CA 1
ATOM 1248 C C . ARG A 1 173 ? -15.682 -1.611 12.420 1.00 92.88 173 ARG A C 1
ATOM 1250 O O . ARG A 1 173 ? -15.974 -1.974 11.287 1.00 92.88 173 ARG A O 1
ATOM 1257 N N . GLY A 1 174 ? -15.024 -2.385 13.281 1.00 93.06 174 GLY A N 1
ATOM 1258 C CA . GLY A 1 174 ? -14.576 -3.741 12.946 1.00 93.06 174 GLY A CA 1
ATOM 1259 C C . GLY A 1 174 ? -13.363 -3.803 12.009 1.00 93.06 174 GLY A C 1
ATOM 1260 O O . GLY A 1 174 ? -13.159 -4.821 11.363 1.00 93.06 174 GLY A O 1
ATOM 1261 N N . CYS A 1 175 ? -12.561 -2.742 11.909 1.00 94.25 175 CYS A N 1
ATOM 1262 C CA . CYS A 1 175 ? -11.294 -2.754 11.179 1.00 94.25 175 CYS A CA 1
ATOM 1263 C C . CYS A 1 175 ? -10.263 -1.901 11.922 1.00 94.25 175 CYS A C 1
ATOM 1265 O O . CYS A 1 175 ? -10.598 -0.824 12.405 1.00 94.25 175 CYS A O 1
ATOM 1267 N N . HIS A 1 176 ? -9.025 -2.394 11.980 1.00 95.50 176 HIS A N 1
ATOM 1268 C CA . HIS A 1 176 ? -7.887 -1.74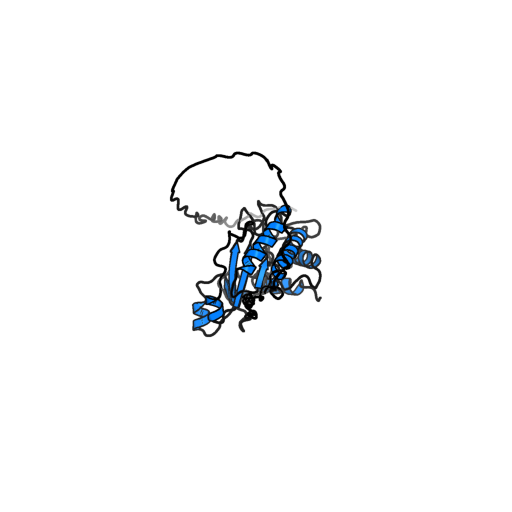7 12.645 1.00 95.50 176 HIS A CA 1
ATOM 1269 C C . HIS A 1 176 ? -6.590 -1.860 11.822 1.00 95.50 176 HIS A C 1
ATOM 1271 O O . HIS A 1 176 ? -5.493 -1.664 12.346 1.00 95.50 176 HIS A O 1
ATOM 1277 N N . ILE A 1 177 ? -6.699 -2.232 10.539 1.00 96.75 177 ILE A N 1
ATOM 1278 C CA . ILE A 1 177 ? -5.564 -2.386 9.624 1.00 96.75 177 ILE A CA 1
ATOM 1279 C C . ILE A 1 177 ? -5.859 -1.628 8.329 1.00 96.75 177 ILE A C 1
ATOM 1281 O O . ILE A 1 177 ? -6.806 -1.946 7.609 1.00 96.75 177 ILE A O 1
ATOM 1285 N N . TRP A 1 178 ? -5.019 -0.643 8.023 1.00 97.62 178 TRP A N 1
ATOM 1286 C CA . TRP A 1 178 ? -5.225 0.320 6.943 1.00 97.62 178 TRP A CA 1
ATOM 1287 C C . TRP A 1 178 ? -4.035 0.314 5.990 1.00 97.62 178 TRP A C 1
ATOM 1289 O O . TRP A 1 178 ? -2.900 0.399 6.442 1.00 97.62 178 TRP A O 1
ATOM 1299 N N . ILE A 1 179 ? -4.258 0.261 4.680 1.00 98.44 179 ILE A N 1
ATOM 1300 C CA . ILE A 1 179 ? -3.203 0.398 3.663 1.00 98.44 179 ILE A CA 1
ATOM 1301 C C . ILE A 1 179 ? -3.354 1.772 3.011 1.00 98.44 179 ILE A C 1
ATOM 1303 O O . ILE A 1 179 ? -4.442 2.106 2.554 1.00 98.44 179 ILE A O 1
ATOM 1307 N N . ILE A 1 180 ? -2.290 2.579 2.967 1.00 98.56 180 ILE A N 1
ATOM 1308 C CA . ILE A 1 180 ? -2.362 3.928 2.380 1.00 98.56 180 ILE A CA 1
ATOM 1309 C C . ILE A 1 180 ? -2.016 3.878 0.896 1.00 98.56 180 ILE A C 1
ATOM 1311 O O . ILE A 1 180 ? -0.840 3.834 0.527 1.00 98.56 180 ILE A O 1
ATOM 1315 N N . GLY A 1 181 ? -3.049 3.939 0.066 1.00 97.94 181 GLY A N 1
ATOM 1316 C CA . GLY A 1 181 ? -2.974 3.930 -1.385 1.00 97.94 181 GLY A CA 1
ATOM 1317 C C . GLY A 1 181 ? -2.675 2.562 -2.007 1.00 97.94 181 GLY A C 1
ATOM 1318 O O . GLY A 1 181 ? -2.673 1.529 -1.337 1.00 97.94 181 GLY A O 1
ATOM 1319 N N . ASN A 1 182 ? -2.395 2.577 -3.306 1.00 98.31 182 ASN A N 1
ATOM 1320 C CA . ASN A 1 182 ? -2.229 1.431 -4.184 1.00 98.31 182 ASN A CA 1
ATOM 1321 C C . ASN A 1 182 ? -1.102 1.693 -5.187 1.00 98.31 182 ASN A C 1
ATOM 1323 O O . ASN A 1 182 ? -1.059 2.761 -5.780 1.00 98.31 182 ASN A O 1
ATOM 1327 N N . GLU A 1 183 ? -0.201 0.729 -5.389 1.00 98.00 183 GLU A N 1
ATOM 1328 C CA . GLU A 1 183 ? 0.763 0.706 -6.505 1.00 98.00 183 GLU A CA 1
ATOM 1329 C C . GLU A 1 183 ? 1.357 2.074 -6.927 1.00 98.00 183 GLU A C 1
ATOM 1331 O O . GLU A 1 183 ? 1.310 2.439 -8.102 1.00 98.00 183 GLU A O 1
ATOM 1336 N N . PRO A 1 184 ? 1.964 2.862 -6.018 1.00 98.25 184 PRO A N 1
ATOM 1337 C CA . PRO A 1 184 ? 2.278 4.271 -6.290 1.00 98.25 184 PRO A CA 1
ATOM 1338 C C . PRO A 1 184 ? 3.296 4.493 -7.428 1.00 98.25 184 PRO A C 1
ATOM 1340 O O . PRO A 1 184 ? 3.387 5.579 -7.998 1.00 98.25 184 PRO A O 1
ATOM 1343 N N . ASN A 1 185 ? 4.063 3.475 -7.819 1.00 97.38 185 ASN A N 1
ATOM 1344 C CA . ASN A 1 185 ? 4.955 3.534 -8.979 1.00 97.38 185 ASN A CA 1
ATOM 1345 C C . ASN A 1 185 ? 4.224 3.406 -10.333 1.00 97.38 185 ASN A C 1
ATOM 1347 O O . ASN A 1 185 ? 4.846 3.677 -11.360 1.00 97.38 185 ASN A O 1
ATOM 1351 N N . HIS A 1 186 ? 2.959 2.980 -10.367 1.00 97.19 186 HIS A N 1
ATOM 1352 C CA . HIS A 1 186 ? 2.192 2.699 -11.583 1.00 97.19 186 HIS A CA 1
ATOM 1353 C C . HIS A 1 186 ? 1.460 3.944 -12.097 1.00 97.19 186 HIS A C 1
ATOM 1355 O O . HIS A 1 186 ? 0.747 4.606 -11.350 1.00 97.19 186 HIS A O 1
ATOM 1361 N N . ALA A 1 187 ? 1.601 4.260 -13.390 1.00 96.88 187 ALA A N 1
ATOM 1362 C CA . ALA A 1 187 ? 1.073 5.506 -13.951 1.00 96.88 187 ALA A CA 1
ATOM 1363 C C . ALA A 1 187 ? -0.456 5.639 -13.883 1.00 96.88 187 ALA A C 1
ATOM 1365 O O . ALA A 1 187 ? -0.968 6.756 -13.853 1.00 96.88 187 ALA A O 1
ATOM 1366 N N . MET A 1 188 ? -1.183 4.519 -13.825 1.00 96.75 188 MET A N 1
ATOM 1367 C CA . MET A 1 188 ? -2.638 4.521 -13.645 1.00 96.75 188 MET A CA 1
ATOM 1368 C C . MET A 1 188 ? -3.071 5.007 -12.258 1.00 96.75 188 MET A C 1
ATOM 1370 O O . MET A 1 188 ? -4.201 5.458 -12.102 1.00 96.75 188 MET A O 1
ATOM 1374 N N . GLU A 1 189 ? -2.173 4.967 -11.276 1.00 97.94 189 GLU A N 1
ATOM 1375 C CA . GLU A 1 189 ? -2.438 5.407 -9.906 1.00 97.94 189 GLU A CA 1
ATOM 1376 C C . GLU A 1 189 ? -2.006 6.856 -9.657 1.00 97.94 189 GLU A C 1
ATOM 1378 O O . GLU A 1 189 ? -2.193 7.400 -8.568 1.00 97.94 189 GLU A O 1
ATOM 1383 N N . TRP A 1 190 ? -1.419 7.515 -10.657 1.00 98.31 190 TRP A N 1
ATOM 1384 C CA . TRP A 1 190 ? -0.869 8.856 -10.508 1.00 98.31 190 TRP A CA 1
ATOM 1385 C C . TRP A 1 190 ? -1.940 9.946 -10.597 1.00 98.31 190 TRP A C 1
ATOM 1387 O O . TRP A 1 190 ? -2.699 9.974 -11.572 1.00 98.31 190 TRP A O 1
ATOM 1397 N N . PRO A 1 191 ? -1.957 10.917 -9.664 1.00 98.19 191 PRO A N 1
ATOM 1398 C CA . PRO A 1 191 ? -2.882 12.043 -9.720 1.00 98.19 191 PRO A CA 1
ATOM 1399 C C . PRO A 1 191 ? -2.636 12.874 -10.976 1.00 98.19 191 PRO A C 1
ATOM 1401 O O . PRO A 1 191 ? -1.596 13.519 -11.129 1.00 98.19 191 PRO A O 1
ATOM 1404 N N . ASN A 1 192 ? -3.600 12.859 -11.893 1.00 96.81 192 ASN A N 1
ATOM 1405 C CA . ASN A 1 192 ? -3.531 13.524 -13.192 1.00 96.81 192 ASN A CA 1
ATOM 1406 C C . ASN A 1 192 ? -2.250 13.175 -13.975 1.00 96.81 192 ASN A C 1
ATOM 1408 O O . ASN A 1 192 ? -1.666 14.032 -14.638 1.00 96.81 192 ASN A O 1
ATOM 1412 N N . GLY A 1 193 ? -1.769 11.932 -13.846 1.00 96.88 193 GLY A N 1
ATOM 1413 C CA . GLY A 1 193 ? -0.522 11.482 -14.471 1.00 96.88 193 GLY A CA 1
ATOM 1414 C C . GLY A 1 193 ? 0.756 12.051 -13.838 1.00 96.88 193 GLY A C 1
ATOM 1415 O O . GLY A 1 193 ? 1.830 11.914 -14.420 1.00 96.88 193 GLY A O 1
ATOM 1416 N N . THR A 1 194 ? 0.671 12.686 -12.664 1.00 98.12 194 THR A N 1
ATOM 1417 C CA . THR A 1 194 ? 1.835 13.210 -11.933 1.00 98.12 194 THR A CA 1
ATOM 1418 C C . THR A 1 194 ? 2.536 12.094 -11.152 1.00 98.12 194 THR A C 1
ATOM 1420 O O . THR A 1 194 ? 1.925 11.526 -10.247 1.00 98.12 194 THR A O 1
ATOM 1423 N N . PRO A 1 195 ? 3.824 11.808 -11.417 1.00 98.31 195 PRO A N 1
ATOM 1424 C CA . PRO A 1 195 ? 4.522 10.709 -10.761 1.00 98.31 195 PRO A CA 1
ATOM 1425 C C . PRO A 1 195 ? 4.589 10.795 -9.231 1.00 98.31 195 PRO A C 1
ATOM 1427 O O . PRO A 1 195 ? 4.969 11.820 -8.650 1.00 98.31 195 PRO A O 1
ATOM 1430 N N . ILE A 1 196 ? 4.324 9.665 -8.571 1.00 98.69 196 ILE A N 1
ATOM 1431 C CA . ILE A 1 196 ? 4.482 9.510 -7.121 1.00 98.69 196 ILE A CA 1
ATOM 1432 C C . ILE A 1 196 ? 5.854 8.883 -6.825 1.00 98.69 196 ILE A C 1
ATOM 1434 O O . ILE A 1 196 ? 6.012 7.666 -6.744 1.00 98.69 196 ILE A O 1
ATOM 1438 N N . PHE A 1 197 ? 6.874 9.724 -6.652 1.00 98.62 197 PHE A N 1
ATOM 1439 C CA . PHE A 1 197 ? 8.217 9.288 -6.246 1.00 98.62 197 PHE A CA 1
ATOM 1440 C C . PHE A 1 197 ? 8.252 8.727 -4.808 1.00 98.62 197 PHE A C 1
ATOM 1442 O O . PHE A 1 197 ? 7.373 9.063 -4.009 1.00 98.62 197 PHE A O 1
ATOM 1449 N N . PRO A 1 198 ? 9.288 7.953 -4.427 1.00 98.56 198 PRO A N 1
ATOM 1450 C CA . PRO A 1 198 ? 9.404 7.381 -3.080 1.00 98.56 198 PRO A CA 1
ATOM 1451 C C . PRO A 1 198 ? 9.216 8.392 -1.935 1.00 98.56 198 PRO A C 1
ATOM 1453 O O . PRO A 1 198 ? 8.433 8.161 -1.016 1.00 98.56 198 PRO A O 1
ATOM 1456 N N . TRP A 1 199 ? 9.851 9.567 -2.021 1.00 98.19 199 TRP A N 1
ATOM 1457 C CA . TRP A 1 199 ? 9.726 10.630 -1.011 1.00 98.19 199 TRP A CA 1
ATOM 1458 C C . TRP A 1 199 ? 8.347 11.311 -1.014 1.00 98.19 199 TRP A C 1
ATOM 1460 O O . TRP A 1 199 ? 7.899 11.806 0.022 1.00 98.19 199 TRP A O 1
ATOM 1470 N N . HIS A 1 200 ? 7.643 11.329 -2.154 1.00 98.56 200 HIS A N 1
ATOM 1471 C CA . HIS A 1 200 ? 6.253 11.786 -2.218 1.00 98.56 200 HIS A CA 1
ATOM 1472 C C . HIS A 1 200 ? 5.340 10.819 -1.468 1.00 98.56 200 HIS A C 1
ATOM 1474 O O . HIS A 1 200 ? 4.555 11.262 -0.627 1.00 98.56 200 HIS A O 1
ATOM 1480 N N . TYR A 1 201 ? 5.484 9.520 -1.737 1.00 98.75 201 TYR A N 1
ATOM 1481 C CA . TYR A 1 201 ? 4.705 8.479 -1.082 1.00 98.75 201 TYR A CA 1
ATOM 1482 C C . TYR A 1 201 ? 4.970 8.445 0.430 1.00 98.75 201 TYR A C 1
ATOM 1484 O O . TYR A 1 201 ? 4.036 8.564 1.222 1.00 98.75 201 TYR A O 1
ATOM 1492 N N . ALA A 1 202 ? 6.241 8.401 0.848 1.00 98.38 202 ALA A N 1
ATOM 1493 C CA . ALA A 1 202 ? 6.621 8.388 2.260 1.00 98.38 202 ALA A CA 1
ATOM 1494 C C . ALA A 1 202 ? 6.071 9.604 3.027 1.00 98.38 202 ALA A C 1
ATOM 1496 O O . ALA A 1 202 ? 5.601 9.472 4.158 1.00 98.38 202 ALA A O 1
ATOM 1497 N N . LYS A 1 203 ? 6.065 10.796 2.409 1.00 98.50 203 LYS A N 1
ATOM 1498 C CA . LYS A 1 203 ? 5.460 11.997 3.002 1.00 98.50 203 LYS A CA 1
ATOM 1499 C C . LYS A 1 203 ? 3.953 11.836 3.220 1.00 98.50 203 LYS A C 1
ATOM 1501 O O . LYS A 1 203 ? 3.483 12.125 4.319 1.00 98.50 203 LYS A O 1
ATOM 1506 N N . ALA A 1 204 ? 3.208 11.398 2.204 1.00 98.62 204 ALA A N 1
ATOM 1507 C CA . ALA A 1 204 ? 1.763 11.191 2.312 1.00 98.62 204 ALA A CA 1
ATOM 1508 C C . ALA A 1 204 ? 1.424 10.127 3.366 1.00 98.62 204 ALA A C 1
ATOM 1510 O O . ALA A 1 204 ? 0.575 10.360 4.227 1.00 98.62 204 ALA A O 1
ATOM 1511 N N . TYR A 1 205 ? 2.148 9.006 3.352 1.00 98.69 205 TYR A N 1
ATOM 1512 C CA . TYR A 1 205 ? 1.999 7.924 4.318 1.00 98.69 205 TYR A CA 1
ATOM 1513 C C . TYR A 1 205 ? 2.213 8.400 5.764 1.00 98.69 205 TYR A C 1
ATOM 1515 O O . TYR A 1 205 ? 1.347 8.164 6.604 1.00 98.69 205 TYR A O 1
ATOM 1523 N N . ARG A 1 206 ? 3.303 9.131 6.065 1.00 98.25 206 ARG A N 1
ATOM 1524 C CA . ARG A 1 206 ? 3.554 9.647 7.428 1.00 98.25 206 ARG A CA 1
ATOM 1525 C C . ARG A 1 206 ? 2.417 10.541 7.921 1.00 98.25 206 ARG A C 1
ATOM 1527 O O . ARG A 1 206 ? 2.005 10.420 9.073 1.00 98.25 206 ARG A O 1
ATOM 1534 N N . LEU A 1 207 ? 1.910 11.419 7.051 1.00 98.56 207 LEU A N 1
ATOM 1535 C CA . LEU A 1 207 ? 0.785 12.296 7.378 1.00 98.56 207 LEU A CA 1
ATOM 1536 C C . LEU A 1 207 ? -0.476 11.478 7.680 1.00 98.56 207 LEU A C 1
ATOM 1538 O O . LEU A 1 207 ? -1.097 11.699 8.717 1.00 98.56 207 LEU A O 1
ATOM 1542 N N . CYS A 1 208 ? -0.815 10.503 6.830 1.00 98.56 208 CYS A N 1
ATOM 1543 C CA . CYS A 1 208 ? -1.981 9.641 7.031 1.00 98.56 208 CYS A CA 1
ATOM 1544 C C . CYS A 1 208 ? -1.861 8.815 8.315 1.00 98.56 208 CYS A C 1
ATOM 1546 O O . CYS A 1 208 ? -2.776 8.825 9.133 1.00 98.56 208 CYS A O 1
ATOM 1548 N N . ARG A 1 209 ? -0.718 8.155 8.537 1.00 98.38 209 ARG A N 1
ATOM 1549 C CA . ARG A 1 209 ? -0.469 7.355 9.742 1.00 98.38 209 ARG A CA 1
ATOM 1550 C C . ARG A 1 209 ? -0.580 8.187 11.014 1.00 98.38 209 ARG A C 1
ATOM 1552 O O . ARG A 1 209 ? -1.240 7.765 11.960 1.00 98.38 209 ARG A O 1
ATOM 1559 N N . GLY A 1 210 ? 0.055 9.360 11.044 1.00 97.88 210 GLY A N 1
ATOM 1560 C CA . GLY A 1 210 ? -0.019 10.262 12.192 1.00 97.88 210 GLY A CA 1
ATOM 1561 C C . GLY A 1 210 ? -1.451 10.723 12.467 1.00 97.88 210 GLY A C 1
ATOM 1562 O O . GLY A 1 210 ? -1.910 10.650 13.606 1.00 97.88 210 GLY A O 1
ATOM 1563 N N . ALA A 1 211 ? -2.177 11.130 11.422 1.00 98.31 211 ALA A N 1
ATOM 1564 C CA . ALA A 1 211 ? -3.564 11.564 11.537 1.00 98.31 211 ALA A CA 1
ATOM 1565 C C . ALA A 1 211 ? -4.483 10.440 12.046 1.00 98.31 211 ALA A C 1
ATOM 1567 O O . ALA A 1 211 ? -5.254 10.672 12.977 1.00 98.31 211 ALA A O 1
ATOM 1568 N N . ILE A 1 212 ? -4.368 9.223 11.502 1.00 97.69 212 ILE A N 1
ATOM 1569 C CA . ILE A 1 212 ? -5.142 8.049 11.935 1.00 97.69 212 ILE A CA 1
ATOM 1570 C C . ILE A 1 212 ? -4.865 7.726 13.407 1.00 97.69 212 ILE A C 1
ATOM 1572 O O . ILE A 1 212 ? -5.787 7.711 14.219 1.00 97.69 212 ILE A O 1
ATOM 1576 N N . ARG A 1 213 ? -3.594 7.549 13.787 1.00 96.56 213 ARG A N 1
ATOM 1577 C CA . ARG A 1 213 ? -3.226 7.126 15.150 1.00 96.56 213 ARG A CA 1
ATOM 1578 C C . ARG A 1 213 ? -3.482 8.187 16.221 1.00 96.56 213 ARG A C 1
ATOM 1580 O O . ARG A 1 213 ? -3.490 7.871 17.406 1.00 96.56 213 ARG A O 1
ATOM 1587 N N . SER A 1 214 ? -3.695 9.441 15.821 1.00 97.44 214 SER A N 1
ATOM 1588 C CA . SER A 1 214 ? -4.117 10.511 16.732 1.00 97.44 214 SER A CA 1
ATOM 1589 C C . SER A 1 214 ? -5.602 10.464 17.103 1.00 97.44 214 SER A C 1
ATOM 1591 O O . SER A 1 214 ? -6.028 11.211 17.986 1.00 97.44 214 SER A O 1
ATOM 1593 N N . ARG A 1 215 ? -6.405 9.608 16.455 1.00 96.19 215 ARG A N 1
ATOM 1594 C CA . ARG A 1 215 ? -7.828 9.483 16.774 1.00 96.19 215 ARG A CA 1
ATOM 1595 C C . ARG A 1 215 ? -8.043 8.665 18.048 1.00 96.19 215 ARG A C 1
ATOM 1597 O O . ARG A 1 215 ? -7.378 7.641 18.231 1.00 96.19 215 ARG A O 1
ATOM 1604 N N . PRO A 1 216 ? -8.973 9.085 18.930 1.00 94.69 216 PRO A N 1
ATOM 1605 C CA . PRO A 1 216 ? -9.358 8.286 20.090 1.00 94.69 216 PRO A CA 1
ATOM 1606 C C . PRO A 1 216 ? -9.749 6.866 19.668 1.00 94.69 216 PRO A C 1
ATOM 1608 O O . PRO A 1 216 ? -10.510 6.707 18.721 1.00 94.69 216 PRO A O 1
ATOM 1611 N N . GLY A 1 217 ? -9.207 5.851 20.342 1.00 92.62 217 GLY A N 1
ATOM 1612 C CA . GLY A 1 217 ? -9.447 4.437 20.016 1.00 92.62 217 GLY A CA 1
ATOM 1613 C C . GLY A 1 217 ? -8.568 3.850 18.901 1.00 92.62 217 GLY A C 1
ATOM 1614 O O . GLY A 1 217 ? -8.510 2.636 18.778 1.00 92.62 217 GLY A O 1
ATOM 1615 N N . HIS A 1 218 ? -7.815 4.665 18.152 1.00 94.75 218 HIS A N 1
ATOM 1616 C CA . HIS A 1 218 ? -7.038 4.209 16.981 1.00 94.75 218 HIS A CA 1
ATOM 1617 C C . HIS A 1 218 ? -5.516 4.296 17.165 1.00 94.75 218 HIS A C 1
ATOM 1619 O O . HIS A 1 218 ? -4.743 4.129 16.222 1.00 94.75 218 HIS A O 1
ATOM 1625 N N . ALA A 1 219 ? -5.040 4.549 18.388 1.00 94.56 219 ALA A N 1
ATOM 1626 C CA . ALA A 1 219 ? -3.610 4.705 18.674 1.00 94.56 219 ALA A CA 1
ATOM 1627 C C . ALA A 1 219 ? -2.769 3.448 18.370 1.00 94.56 219 ALA A C 1
ATOM 1629 O O . ALA A 1 219 ? -1.549 3.561 18.194 1.00 94.56 219 ALA A O 1
ATOM 1630 N N . GLN A 1 220 ? -3.416 2.277 18.322 1.00 93.06 220 GLN A N 1
ATOM 1631 C CA . GLN A 1 220 ? -2.814 0.966 18.053 1.00 93.06 220 GLN A CA 1
ATOM 1632 C C . GLN A 1 220 ? -3.198 0.384 16.686 1.00 93.06 220 GLN A C 1
ATOM 1634 O O . GLN A 1 220 ? -2.813 -0.745 16.387 1.00 93.06 220 GLN A O 1
ATOM 1639 N N . ASP A 1 221 ? -3.929 1.131 15.856 1.00 95.50 221 ASP A N 1
ATOM 1640 C CA . ASP A 1 221 ? -4.234 0.686 14.499 1.00 95.50 221 ASP A CA 1
ATOM 1641 C C . ASP A 1 221 ? -2.936 0.515 13.696 1.00 95.50 221 ASP A C 1
ATOM 1643 O O . ASP A 1 221 ? -2.007 1.325 13.799 1.00 95.50 221 ASP A O 1
ATOM 1647 N N . MET A 1 222 ? -2.883 -0.529 12.869 1.00 96.06 222 MET A N 1
ATOM 1648 C CA . MET A 1 222 ? -1.764 -0.769 11.962 1.00 96.06 222 MET A CA 1
ATOM 1649 C C . MET A 1 222 ? -1.975 0.009 10.668 1.00 96.06 222 MET A C 1
ATOM 1651 O O . MET A 1 222 ? -2.954 -0.218 9.958 1.00 96.06 222 MET A O 1
ATOM 1655 N N . VAL A 1 223 ? -1.033 0.885 10.322 1.00 97.38 223 VAL A N 1
ATOM 1656 C CA . VAL A 1 223 ? -1.038 1.595 9.039 1.00 97.38 223 VAL A CA 1
ATOM 1657 C C . VAL A 1 223 ? 0.107 1.073 8.177 1.00 97.38 223 VAL A C 1
ATOM 1659 O O . VAL A 1 223 ? 1.282 1.250 8.492 1.00 97.38 223 VAL A O 1
ATOM 1662 N N . LEU A 1 224 ? -0.244 0.391 7.093 1.00 97.69 224 LEU A N 1
ATOM 1663 C CA . LEU A 1 224 ? 0.668 -0.316 6.209 1.00 97.69 224 LEU A CA 1
ATOM 1664 C C . LEU A 1 224 ? 1.029 0.531 4.986 1.00 97.69 224 LEU A C 1
ATOM 1666 O O . LEU A 1 224 ? 0.200 1.269 4.441 1.00 97.69 224 LEU A O 1
ATOM 1670 N N . LEU A 1 225 ? 2.260 0.357 4.508 1.00 97.88 225 LEU A N 1
ATOM 1671 C CA . LEU A 1 225 ? 2.667 0.843 3.190 1.00 97.88 225 LEU A CA 1
ATOM 1672 C C . LEU A 1 225 ? 1.950 0.062 2.086 1.00 97.88 225 LEU A C 1
ATOM 1674 O O . LEU A 1 225 ? 1.768 -1.151 2.198 1.00 97.88 225 LEU A O 1
ATOM 1678 N N . ALA A 1 226 ? 1.616 0.744 0.998 1.00 97.50 226 ALA A N 1
ATOM 1679 C CA . ALA A 1 226 ? 1.144 0.167 -0.248 1.00 97.50 226 ALA A CA 1
ATOM 1680 C C . ALA A 1 226 ? 2.276 -0.587 -0.949 1.00 97.50 226 ALA A C 1
ATOM 1682 O O . ALA A 1 226 ? 3.407 -0.098 -1.044 1.00 97.50 226 ALA A O 1
ATOM 1683 N N . GLY A 1 227 ? 1.949 -1.757 -1.489 1.00 96.12 227 GLY A N 1
ATOM 1684 C CA . GLY A 1 227 ? 2.849 -2.485 -2.369 1.00 96.12 227 GLY A CA 1
ATOM 1685 C C . GLY A 1 227 ? 3.007 -1.745 -3.698 1.00 96.12 227 GLY A C 1
ATOM 1686 O O . GLY A 1 227 ? 1.995 -1.432 -4.329 1.00 96.12 227 GLY A O 1
ATOM 1687 N N . PRO A 1 228 ? 4.234 -1.464 -4.172 1.00 96.81 228 PRO A N 1
ATOM 1688 C CA . PRO A 1 228 ? 4.415 -0.997 -5.540 1.00 96.81 228 PRO A CA 1
ATOM 1689 C C . PRO A 1 228 ? 3.996 -2.093 -6.529 1.00 96.81 228 PRO A C 1
ATOM 1691 O O . PRO A 1 228 ? 4.160 -3.282 -6.247 1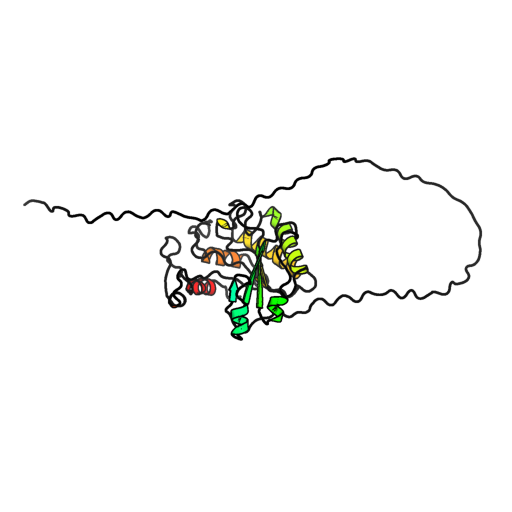.00 96.81 228 PRO A O 1
ATOM 1694 N N . ALA A 1 229 ? 3.484 -1.687 -7.691 1.00 95.56 229 ALA A N 1
ATOM 1695 C CA . ALA A 1 229 ? 3.184 -2.574 -8.804 1.00 95.56 229 ALA A CA 1
ATOM 1696 C C . ALA A 1 229 ? 4.448 -3.345 -9.200 1.00 95.56 229 ALA A C 1
ATOM 1698 O O . ALA A 1 229 ? 5.423 -2.717 -9.647 1.00 95.56 229 ALA A O 1
ATOM 1699 N N . PRO A 1 230 ? 4.460 -4.682 -9.081 1.00 92.56 230 PRO A N 1
ATOM 1700 C CA . PRO A 1 230 ? 5.499 -5.477 -9.701 1.00 92.56 230 PRO A CA 1
ATOM 1701 C C . PRO A 1 230 ? 5.391 -5.333 -11.224 1.00 92.56 230 PRO A C 1
ATOM 1703 O O . PRO A 1 230 ? 4.323 -5.044 -11.762 1.00 92.56 230 PRO A O 1
ATOM 1706 N N . TRP A 1 231 ? 6.495 -5.549 -11.942 1.00 86.94 231 TRP A N 1
ATOM 1707 C CA . TRP A 1 231 ? 6.532 -5.544 -13.422 1.00 86.94 231 TRP A CA 1
ATOM 1708 C C . TRP A 1 231 ? 6.403 -4.171 -14.069 1.00 86.94 231 TRP A C 1
ATOM 1710 O O . TRP A 1 231 ? 6.494 -4.052 -15.290 1.00 86.94 231 TRP A O 1
ATOM 1720 N N . ASN A 1 232 ? 6.214 -3.133 -13.265 1.00 88.44 232 ASN A N 1
ATOM 1721 C CA . ASN A 1 232 ? 6.081 -1.783 -13.752 1.00 88.44 232 ASN A CA 1
ATOM 1722 C C . ASN A 1 232 ? 7.404 -1.021 -13.629 1.00 88.44 232 ASN A C 1
ATOM 1724 O O . ASN A 1 232 ? 7.905 -0.811 -12.525 1.00 88.44 232 ASN A O 1
ATOM 1728 N N . ALA A 1 233 ? 7.900 -0.552 -14.776 1.00 90.81 233 ALA A N 1
ATOM 1729 C CA . ALA A 1 233 ? 9.105 0.267 -14.887 1.00 90.81 233 ALA A CA 1
ATOM 1730 C C . ALA A 1 233 ? 8.872 1.660 -15.471 1.00 90.81 233 ALA A C 1
ATOM 1732 O O . ALA A 1 233 ? 9.796 2.305 -15.963 1.00 90.81 233 ALA A O 1
ATOM 1733 N N . GLN A 1 234 ? 7.630 2.144 -15.418 1.00 93.06 234 GLN A N 1
ATOM 1734 C CA . GLN A 1 234 ? 7.280 3.470 -15.925 1.00 93.06 234 GLN A CA 1
ATOM 1735 C C . GLN A 1 234 ? 7.952 4.607 -15.141 1.00 93.06 234 GLN A C 1
ATOM 1737 O O . GLN A 1 234 ? 8.199 5.673 -15.704 1.00 93.06 234 GLN A O 1
ATOM 1742 N N . LEU A 1 235 ? 8.246 4.403 -13.851 1.00 95.25 235 LEU A N 1
ATOM 1743 C CA . LEU A 1 235 ? 8.793 5.446 -12.989 1.00 95.25 235 LEU A CA 1
ATOM 1744 C C . LEU A 1 235 ? 10.316 5.398 -12.901 1.00 95.25 235 LEU A C 1
ATOM 1746 O O . LEU A 1 235 ? 10.871 4.672 -12.083 1.00 95.25 235 LEU A O 1
ATOM 1750 N N . THR A 1 236 ? 10.989 6.245 -13.671 1.00 95.81 236 THR A N 1
ATOM 1751 C CA . THR A 1 236 ? 12.446 6.416 -13.587 1.00 95.81 236 THR A CA 1
ATOM 1752 C C . THR A 1 236 ? 12.824 7.685 -12.827 1.00 95.81 236 THR A C 1
ATOM 1754 O O . THR A 1 236 ? 12.180 8.722 -12.982 1.00 95.81 236 THR A O 1
ATOM 1757 N N . TYR A 1 237 ? 13.908 7.638 -12.057 1.00 97.25 237 TYR A N 1
ATOM 1758 C CA . TYR A 1 237 ? 14.506 8.797 -11.380 1.00 97.25 237 TYR A CA 1
ATOM 1759 C C . TYR A 1 237 ? 16.020 8.575 -11.200 1.00 97.25 237 TYR A C 1
ATOM 1761 O O . TYR A 1 237 ? 16.485 7.463 -11.438 1.00 97.25 237 TYR A O 1
ATOM 1769 N N . PRO A 1 238 ? 16.833 9.586 -10.826 1.00 97.00 238 PRO A N 1
ATOM 1770 C CA . PRO A 1 238 ? 18.297 9.486 -10.913 1.00 97.00 238 PRO A CA 1
ATOM 1771 C C . PRO A 1 238 ? 18.937 8.269 -10.222 1.00 97.00 238 PRO A C 1
ATOM 1773 O O . PRO A 1 238 ? 19.907 7.725 -10.742 1.00 97.00 238 PRO A O 1
ATOM 1776 N N . THR A 1 239 ? 18.398 7.815 -9.086 1.00 95.75 239 THR A N 1
ATOM 1777 C CA . THR A 1 239 ? 18.884 6.621 -8.364 1.00 95.75 239 THR A CA 1
ATOM 1778 C C . THR A 1 239 ? 18.208 5.317 -8.799 1.00 95.75 239 THR A C 1
ATOM 1780 O O . THR A 1 239 ? 18.621 4.248 -8.364 1.00 95.75 239 THR A O 1
ATOM 1783 N N . ASN A 1 240 ? 17.205 5.391 -9.674 1.00 96.12 240 ASN A N 1
ATOM 1784 C CA . ASN A 1 240 ? 16.494 4.257 -10.256 1.00 96.12 240 ASN A CA 1
ATOM 1785 C C . ASN A 1 240 ? 16.206 4.504 -11.755 1.00 96.12 240 ASN A C 1
ATOM 1787 O O . ASN A 1 240 ? 15.056 4.705 -12.162 1.00 96.12 240 ASN A O 1
ATOM 1791 N N . PRO A 1 241 ? 17.248 4.549 -12.603 1.00 94.88 241 PRO A N 1
ATOM 1792 C CA . PRO A 1 241 ? 17.097 4.888 -14.019 1.00 94.88 241 PRO A CA 1
ATOM 1793 C C . PRO A 1 241 ? 16.386 3.796 -14.834 1.00 94.88 241 PRO A C 1
ATOM 1795 O O . PRO A 1 241 ? 15.947 4.067 -15.946 1.00 94.88 241 PRO A O 1
ATOM 1798 N N . ALA A 1 242 ? 16.285 2.575 -14.299 1.00 93.31 242 ALA A N 1
ATOM 1799 C CA . ALA A 1 242 ? 15.656 1.432 -14.958 1.00 93.31 242 ALA A CA 1
ATOM 1800 C C . ALA A 1 242 ? 14.173 1.246 -14.590 1.00 93.31 242 ALA A C 1
ATOM 1802 O O . ALA A 1 242 ? 13.534 0.355 -15.144 1.00 93.31 242 ALA A O 1
ATOM 1803 N N . GLY A 1 243 ? 13.639 2.044 -13.657 1.00 93.75 243 GLY A N 1
ATOM 1804 C CA . GLY A 1 243 ? 12.277 1.874 -13.147 1.00 93.75 243 GLY A CA 1
ATOM 1805 C C . GLY A 1 243 ? 12.085 0.586 -12.345 1.00 93.75 243 GLY A C 1
ATOM 1806 O O . GLY A 1 243 ? 11.004 0.016 -12.313 1.00 93.75 243 GLY A O 1
ATOM 1807 N N . ASP A 1 244 ? 13.134 0.098 -11.698 1.00 95.00 244 ASP A N 1
ATOM 1808 C CA . ASP A 1 244 ? 13.086 -1.109 -10.888 1.00 95.00 244 ASP A CA 1
ATOM 1809 C C . ASP A 1 244 ? 12.128 -0.918 -9.693 1.00 95.00 244 ASP A C 1
ATOM 1811 O O . ASP A 1 244 ? 12.326 -0.036 -8.851 1.00 95.00 244 ASP A O 1
ATOM 1815 N N . TRP A 1 245 ? 11.065 -1.724 -9.608 1.00 94.62 245 TRP A N 1
ATOM 1816 C CA . TRP A 1 245 ? 10.063 -1.599 -8.541 1.00 94.62 245 TRP A CA 1
ATOM 1817 C C . TRP A 1 245 ? 10.583 -2.032 -7.166 1.00 94.62 245 TRP A C 1
ATOM 1819 O O . TRP A 1 245 ? 10.086 -1.539 -6.152 1.00 94.62 245 TRP A O 1
ATOM 1829 N N . ILE A 1 246 ? 11.593 -2.905 -7.098 1.00 96.44 246 ILE A N 1
ATOM 1830 C CA . ILE A 1 246 ? 12.258 -3.258 -5.839 1.00 96.44 246 ILE A CA 1
ATOM 1831 C C . ILE A 1 246 ? 13.188 -2.128 -5.403 1.00 96.44 246 ILE A C 1
ATOM 1833 O O . ILE A 1 246 ? 13.251 -1.822 -4.213 1.00 96.44 246 ILE A O 1
ATOM 1837 N N . GLN A 1 247 ? 13.843 -1.435 -6.335 1.00 96.44 247 GLN A N 1
ATOM 1838 C CA . GLN A 1 247 ? 14.587 -0.216 -6.014 1.00 96.44 247 GLN A CA 1
ATOM 1839 C C . GLN A 1 247 ? 13.648 0.903 -5.531 1.00 96.44 247 GLN A C 1
ATOM 1841 O O . GLN A 1 247 ? 13.956 1.555 -4.534 1.00 96.44 247 GLN A O 1
ATOM 1846 N N . TYR A 1 248 ? 12.477 1.083 -6.160 1.00 97.38 248 TYR A N 1
ATOM 1847 C CA . TYR A 1 248 ? 11.430 2.000 -5.679 1.00 97.38 248 TYR A CA 1
ATOM 1848 C C . TYR A 1 248 ? 10.998 1.672 -4.247 1.00 97.38 248 TYR A C 1
ATOM 1850 O O . TYR A 1 248 ? 10.914 2.559 -3.392 1.00 97.38 248 TYR A O 1
ATOM 1858 N N . PHE A 1 249 ? 10.755 0.390 -3.976 1.00 97.19 249 PHE A N 1
ATOM 1859 C CA . PHE A 1 249 ? 10.404 -0.098 -2.650 1.00 97.19 249 PHE A CA 1
ATOM 1860 C C . PHE A 1 249 ? 11.511 0.185 -1.625 1.00 97.19 249 PHE A C 1
ATOM 1862 O O . PHE A 1 249 ? 11.248 0.789 -0.587 1.00 97.19 249 PHE A O 1
ATOM 1869 N N . CYS A 1 250 ? 12.761 -0.163 -1.945 1.00 96.62 250 CYS A N 1
ATOM 1870 C CA . CYS A 1 250 ? 13.925 0.129 -1.109 1.00 96.62 250 CYS A CA 1
ATOM 1871 C C . CYS A 1 250 ? 14.044 1.622 -0.795 1.00 96.62 250 CYS A C 1
ATOM 1873 O O . CYS A 1 250 ? 14.273 1.997 0.353 1.00 96.62 250 CYS A O 1
ATOM 1875 N N . ASP A 1 251 ? 13.915 2.479 -1.806 1.00 97.56 251 ASP A N 1
ATOM 1876 C CA . ASP A 1 251 ? 14.036 3.925 -1.632 1.00 97.56 251 ASP A CA 1
ATOM 1877 C C . ASP A 1 251 ? 12.888 4.482 -0.789 1.00 97.56 251 ASP A C 1
ATOM 1879 O O . ASP A 1 251 ? 13.125 5.327 0.065 1.00 97.56 251 ASP A O 1
ATOM 1883 N N . THR A 1 252 ? 11.677 3.935 -0.921 1.00 97.44 252 THR A N 1
ATOM 1884 C CA . THR A 1 252 ? 10.539 4.295 -0.062 1.00 97.44 252 THR A CA 1
ATOM 1885 C C . THR A 1 252 ? 10.809 3.933 1.396 1.00 97.44 252 THR A C 1
ATOM 1887 O O . THR A 1 252 ? 10.597 4.749 2.289 1.00 97.44 252 THR A O 1
ATOM 1890 N N . LEU A 1 253 ? 11.330 2.731 1.658 1.00 95.75 253 LEU A N 1
ATOM 1891 C CA . LEU A 1 253 ? 11.670 2.307 3.016 1.00 95.75 253 LEU A CA 1
ATOM 1892 C C . LEU A 1 253 ? 12.814 3.128 3.621 1.00 95.75 253 LEU A C 1
ATOM 1894 O O . LEU A 1 253 ? 12.832 3.331 4.834 1.00 95.75 253 LEU A O 1
ATOM 1898 N N . LYS A 1 254 ? 13.777 3.602 2.820 1.00 95.62 254 LYS A N 1
ATOM 1899 C CA . LYS A 1 254 ? 14.871 4.475 3.294 1.00 95.62 254 LYS A CA 1
ATOM 1900 C C . LYS A 1 254 ? 14.385 5.848 3.748 1.00 95.62 254 LYS A C 1
ATOM 1902 O O . LYS A 1 254 ? 15.033 6.453 4.594 1.00 95.62 254 LYS A O 1
ATOM 1907 N N . GLU A 1 255 ? 13.266 6.326 3.211 1.00 96.50 255 GLU A N 1
ATOM 1908 C CA . GLU A 1 255 ? 12.660 7.583 3.651 1.00 96.50 255 GLU A CA 1
ATOM 1909 C C . GLU A 1 255 ? 12.035 7.464 5.050 1.00 96.50 255 GLU A C 1
ATOM 1911 O O . GLU A 1 255 ? 11.852 8.475 5.722 1.00 96.50 255 GLU A O 1
ATOM 1916 N N . LEU A 1 256 ? 11.690 6.259 5.506 1.00 94.00 256 LEU A N 1
ATOM 1917 C CA . LEU A 1 256 ? 10.983 6.035 6.768 1.00 94.00 256 LEU A CA 1
ATOM 1918 C C . LEU A 1 256 ? 11.942 5.580 7.868 1.00 94.00 256 LEU A C 1
ATOM 1920 O O . LEU A 1 256 ? 12.714 4.635 7.671 1.00 94.00 256 LEU A O 1
ATOM 1924 N N . ALA A 1 257 ? 11.848 6.209 9.041 1.00 88.88 257 ALA A N 1
ATOM 1925 C CA . ALA A 1 257 ? 12.545 5.732 10.234 1.00 88.88 257 ALA A CA 1
ATOM 1926 C C . ALA A 1 257 ? 11.935 4.413 10.749 1.00 88.88 257 ALA A C 1
ATOM 1928 O O . ALA A 1 257 ? 10.795 4.069 10.432 1.00 88.88 257 ALA A O 1
ATOM 1929 N N . ASP A 1 258 ? 12.685 3.671 11.565 1.00 82.38 258 ASP A N 1
ATOM 1930 C CA . ASP A 1 258 ? 12.315 2.314 12.003 1.00 82.38 258 ASP A CA 1
ATOM 1931 C C . ASP A 1 258 ? 10.962 2.257 12.735 1.00 82.38 258 ASP A C 1
ATOM 1933 O O . ASP A 1 258 ? 10.215 1.297 12.588 1.00 82.38 258 ASP A O 1
ATOM 1937 N N . ASN A 1 259 ? 10.595 3.313 13.466 1.00 85.38 259 ASN A N 1
ATOM 1938 C CA . ASN A 1 259 ? 9.326 3.422 14.196 1.00 85.38 259 ASN A CA 1
ATOM 1939 C C . ASN A 1 259 ? 8.181 4.081 13.394 1.00 85.38 259 ASN A C 1
ATOM 1941 O O . ASN A 1 259 ? 7.098 4.327 13.940 1.00 85.38 259 ASN A O 1
ATOM 1945 N N . GLU A 1 260 ? 8.403 4.398 12.116 1.00 87.62 260 GLU A N 1
ATOM 1946 C CA . GLU A 1 260 ? 7.406 5.028 11.243 1.00 87.62 260 GLU A CA 1
ATOM 1947 C C . GLU A 1 260 ? 6.615 4.014 10.405 1.00 87.62 260 GLU A C 1
ATOM 1949 O O . GLU A 1 260 ? 5.605 4.388 9.815 1.00 87.62 260 GLU A O 1
ATOM 1954 N N . CYS A 1 261 ? 7.012 2.740 10.375 1.00 87.88 261 CYS A N 1
ATOM 1955 C CA . CYS A 1 261 ? 6.373 1.687 9.585 1.00 87.88 261 CYS A CA 1
ATOM 1956 C C . CYS A 1 261 ? 5.694 0.648 10.492 1.00 87.88 261 CYS A C 1
ATOM 1958 O O . CYS A 1 261 ? 6.394 -0.064 11.206 1.00 87.88 261 CYS A O 1
ATOM 1960 N N . ASP A 1 262 ? 4.357 0.542 10.472 1.00 92.44 262 ASP A N 1
ATOM 1961 C CA . ASP A 1 262 ? 3.656 -0.513 11.237 1.00 92.44 262 ASP A CA 1
ATOM 1962 C C . ASP A 1 262 ? 3.639 -1.852 10.477 1.00 92.44 262 ASP A C 1
ATOM 1964 O O . ASP A 1 262 ? 3.490 -2.918 11.072 1.00 92.44 262 ASP A O 1
ATOM 1968 N N . GLY A 1 263 ? 3.808 -1.802 9.154 1.00 93.12 263 GLY A N 1
ATOM 1969 C CA . GLY A 1 263 ? 3.932 -2.970 8.296 1.00 93.12 263 GLY A CA 1
ATOM 1970 C C . GLY A 1 263 ? 3.861 -2.617 6.811 1.00 93.12 263 GLY A C 1
ATOM 1971 O O . GLY A 1 263 ? 3.808 -1.451 6.415 1.00 93.12 263 GLY A O 1
ATOM 1972 N N . ILE A 1 264 ? 3.896 -3.646 5.969 1.00 93.62 264 ILE A N 1
ATOM 1973 C CA . ILE A 1 264 ? 4.067 -3.511 4.521 1.00 93.62 264 ILE A CA 1
ATOM 1974 C C . ILE A 1 264 ? 3.070 -4.429 3.814 1.00 93.62 264 ILE A C 1
ATOM 1976 O O . ILE A 1 264 ? 2.934 -5.592 4.191 1.00 93.62 264 ILE A O 1
ATOM 1980 N N . SER A 1 265 ? 2.410 -3.925 2.772 1.00 95.56 265 SER A N 1
ATOM 1981 C CA . SER A 1 265 ? 1.654 -4.737 1.813 1.00 95.56 265 SER A CA 1
ATOM 1982 C C . SER A 1 265 ? 2.461 -4.953 0.530 1.00 95.56 265 SER A C 1
ATOM 1984 O O . SER A 1 265 ? 3.290 -4.122 0.163 1.00 95.56 265 SER A O 1
ATOM 1986 N N . LEU A 1 266 ? 2.245 -6.084 -0.142 1.00 95.12 266 LEU A N 1
ATOM 1987 C CA . LEU A 1 266 ? 2.975 -6.487 -1.346 1.00 95.12 266 LEU A CA 1
ATOM 1988 C C . LEU A 1 266 ? 1.992 -6.968 -2.415 1.00 95.12 266 LEU A C 1
ATOM 1990 O O . LEU A 1 266 ? 1.014 -7.644 -2.101 1.00 95.12 266 LEU A O 1
ATOM 1994 N N . HIS A 1 267 ? 2.309 -6.714 -3.680 1.00 95.25 267 HIS A N 1
ATOM 1995 C CA . HIS A 1 267 ? 1.559 -7.225 -4.825 1.00 95.25 267 HIS A CA 1
ATOM 1996 C C . HIS A 1 267 ? 2.347 -8.341 -5.511 1.00 95.25 267 HIS A C 1
ATOM 1998 O O . HIS A 1 267 ? 3.466 -8.131 -5.979 1.00 95.25 267 HIS A O 1
ATOM 2004 N N . THR A 1 268 ? 1.795 -9.559 -5.509 1.00 93.12 268 THR A N 1
ATOM 2005 C CA . THR A 1 268 ? 2.484 -10.774 -5.983 1.00 93.12 268 THR A CA 1
ATOM 2006 C C . THR A 1 268 ? 1.490 -11.736 -6.631 1.00 93.12 268 THR A C 1
ATOM 2008 O O . THR A 1 268 ? 1.042 -12.712 -6.037 1.00 93.12 268 THR A O 1
ATOM 2011 N N . TYR A 1 269 ? 1.082 -11.433 -7.862 1.00 89.44 269 TYR A N 1
ATOM 2012 C CA . TYR A 1 269 ? 0.042 -12.212 -8.538 1.00 89.44 269 TYR A CA 1
ATOM 2013 C C . TYR A 1 269 ? 0.622 -13.310 -9.421 1.00 89.44 269 TYR A C 1
ATOM 2015 O O . TYR A 1 269 ? 1.699 -13.161 -10.000 1.00 89.44 269 TYR A O 1
ATOM 2023 N N . THR A 1 270 ? -0.145 -14.386 -9.580 1.00 91.81 270 THR A N 1
ATOM 2024 C CA . THR A 1 270 ? -0.002 -15.293 -10.718 1.00 91.81 270 THR A CA 1
ATOM 2025 C C . THR A 1 270 ? -0.925 -14.839 -11.848 1.00 91.81 270 THR A C 1
ATOM 2027 O O . THR A 1 270 ? -2.065 -14.459 -11.590 1.00 91.81 270 THR A O 1
ATOM 2030 N N . ARG A 1 271 ? -0.479 -14.893 -13.104 1.00 84.81 271 ARG A N 1
ATOM 2031 C CA . ARG A 1 271 ? -1.276 -14.455 -14.270 1.00 84.81 271 ARG A CA 1
ATOM 2032 C C . ARG A 1 271 ? -2.163 -15.539 -14.867 1.00 84.81 271 ARG A C 1
ATOM 2034 O O . ARG A 1 271 ? -3.057 -15.239 -15.651 1.00 84.81 271 ARG A O 1
ATOM 2041 N N . ALA A 1 272 ? -1.900 -16.793 -14.521 1.00 83.31 272 ALA A N 1
ATOM 2042 C CA . ALA A 1 272 ? -2.669 -17.941 -14.974 1.00 83.31 272 ALA A CA 1
ATOM 2043 C C . ALA A 1 272 ? -3.430 -18.580 -13.809 1.00 83.31 272 ALA A C 1
ATOM 2045 O O . ALA A 1 272 ? -3.011 -18.501 -12.655 1.00 83.31 272 ALA A O 1
ATOM 2046 N N . HIS A 1 273 ? -4.505 -19.298 -14.131 1.00 86.94 273 HIS A N 1
ATOM 2047 C CA . HIS A 1 273 ? -5.258 -20.123 -13.179 1.00 86.94 273 HIS A CA 1
ATOM 2048 C C . HIS A 1 273 ? -4.586 -21.482 -12.903 1.00 86.94 273 HIS A C 1
ATOM 2050 O O . HIS A 1 273 ? -5.264 -22.462 -12.604 1.00 86.94 273 HIS A O 1
ATOM 2056 N N . ASP A 1 274 ? -3.261 -21.556 -13.032 1.00 91.75 274 ASP A N 1
ATOM 2057 C CA . ASP A 1 274 ? -2.474 -22.757 -12.764 1.00 91.75 274 ASP A CA 1
ATOM 2058 C C . ASP A 1 274 ? -1.779 -22.624 -11.398 1.00 91.75 274 ASP A C 1
ATOM 2060 O O . ASP A 1 274 ? -0.848 -21.821 -11.263 1.00 91.75 274 ASP A O 1
ATOM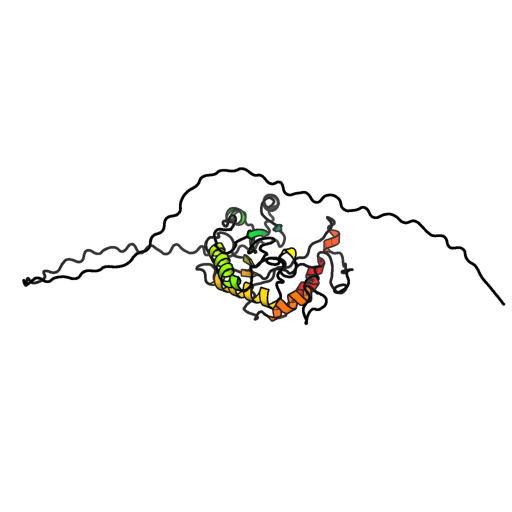 2064 N N . PRO A 1 275 ? -2.174 -23.418 -10.381 1.00 90.81 275 PRO A N 1
ATOM 2065 C CA . PRO A 1 275 ? -1.540 -23.402 -9.065 1.00 90.81 275 PRO A CA 1
ATOM 2066 C C . PRO A 1 275 ? -0.030 -23.661 -9.097 1.00 90.81 275 PRO A C 1
ATOM 2068 O O . PRO A 1 275 ? 0.681 -23.235 -8.184 1.00 90.81 275 PRO A O 1
ATOM 2071 N N . ALA A 1 276 ? 0.496 -24.316 -10.140 1.00 92.94 276 ALA A N 1
ATOM 2072 C CA . ALA A 1 276 ? 1.933 -24.515 -10.285 1.00 92.94 276 ALA A CA 1
ATOM 2073 C C . ALA A 1 276 ? 2.699 -23.180 -10.347 1.00 92.94 276 ALA A C 1
ATOM 2075 O O . ALA A 1 276 ? 3.835 -23.114 -9.864 1.00 92.94 276 ALA A O 1
ATOM 2076 N N . MET A 1 277 ? 2.072 -22.100 -10.840 1.00 93.75 277 MET A N 1
ATOM 2077 C CA . MET A 1 277 ? 2.679 -20.764 -10.930 1.00 93.75 277 MET A CA 1
ATOM 2078 C C . MET A 1 277 ? 3.033 -20.167 -9.564 1.00 93.75 277 MET A C 1
ATOM 2080 O O . MET A 1 277 ? 3.939 -19.342 -9.473 1.00 93.75 277 MET A O 1
ATOM 2084 N N . ILE A 1 278 ? 2.398 -20.630 -8.482 1.00 92.56 278 ILE A N 1
ATOM 2085 C CA . ILE A 1 278 ? 2.731 -20.215 -7.111 1.00 92.56 278 ILE A CA 1
ATOM 2086 C C . ILE A 1 278 ? 4.156 -20.661 -6.744 1.00 92.56 278 ILE A C 1
ATOM 2088 O O . ILE A 1 278 ? 4.887 -19.978 -6.026 1.00 92.56 278 ILE A O 1
ATOM 2092 N N . THR A 1 279 ? 4.578 -21.817 -7.260 1.00 93.44 279 THR A N 1
ATOM 2093 C CA . THR A 1 279 ? 5.878 -22.419 -6.936 1.00 93.44 279 THR A CA 1
ATOM 2094 C C . THR A 1 279 ? 6.897 -22.321 -8.064 1.00 93.44 279 THR A C 1
ATOM 2096 O O . THR A 1 279 ? 8.056 -22.667 -7.833 1.00 93.44 279 THR A O 1
ATOM 2099 N N . ALA A 1 280 ? 6.511 -21.839 -9.244 1.00 92.62 280 ALA A N 1
ATOM 2100 C CA . ALA A 1 280 ? 7.396 -21.708 -10.391 1.00 92.62 280 ALA A CA 1
ATOM 2101 C C . ALA A 1 280 ? 8.495 -20.659 -10.137 1.00 92.62 280 ALA A C 1
ATOM 2103 O O . ALA A 1 280 ? 8.233 -19.581 -9.608 1.00 92.62 280 ALA A O 1
ATOM 2104 N N . ASP A 1 281 ? 9.739 -20.976 -10.510 1.00 92.69 281 ASP A N 1
ATOM 2105 C CA . ASP A 1 281 ? 10.875 -20.050 -10.408 1.00 92.69 281 ASP A CA 1
ATOM 2106 C C . ASP A 1 281 ? 11.091 -19.342 -11.745 1.00 92.69 281 ASP A C 1
ATOM 2108 O O . ASP A 1 281 ? 11.943 -19.717 -12.549 1.00 92.69 281 ASP A O 1
ATOM 2112 N N . LEU A 1 282 ? 10.240 -18.352 -11.998 1.00 93.62 282 LEU A N 1
ATOM 2113 C CA . LEU A 1 282 ? 10.246 -17.565 -13.223 1.00 93.62 282 LEU A CA 1
ATOM 2114 C C . LEU A 1 282 ? 10.871 -16.196 -12.967 1.00 93.62 282 LEU A C 1
ATOM 2116 O O . LEU A 1 282 ? 10.758 -15.636 -11.877 1.00 93.62 282 LEU A O 1
ATOM 2120 N N . TRP A 1 283 ? 11.511 -15.660 -13.999 1.00 93.94 283 TRP A N 1
ATOM 2121 C CA . TRP A 1 283 ? 12.183 -14.365 -13.981 1.00 93.94 283 TRP A CA 1
ATOM 2122 C C . TRP A 1 283 ? 11.531 -13.439 -14.994 1.00 93.94 283 TRP A C 1
ATOM 2124 O O . TRP A 1 283 ? 10.889 -13.884 -15.949 1.00 93.94 283 TRP A O 1
ATOM 2134 N N . GLN A 1 284 ? 11.678 -12.143 -14.771 1.00 91.50 284 GLN A N 1
ATOM 2135 C CA . GLN A 1 284 ? 11.194 -11.142 -15.706 1.00 91.50 284 GLN A CA 1
ATOM 2136 C C . GLN A 1 284 ? 11.951 -11.216 -17.023 1.00 91.50 284 GLN A C 1
ATOM 2138 O O . GLN A 1 284 ? 13.157 -11.452 -17.059 1.00 91.50 284 GLN A O 1
ATOM 2143 N N . LEU A 1 285 ? 11.235 -10.976 -18.117 1.00 87.88 285 LEU A N 1
ATOM 2144 C CA . LEU A 1 285 ? 11.819 -11.014 -19.458 1.00 87.88 285 LEU A CA 1
ATOM 2145 C C . LEU A 1 285 ? 12.104 -9.614 -20.009 1.00 87.88 285 LEU A C 1
ATOM 2147 O O . LEU A 1 285 ? 12.956 -9.455 -20.883 1.00 87.88 285 LEU A O 1
ATOM 2151 N N . GLN A 1 286 ? 11.421 -8.597 -19.485 1.00 82.69 286 GLN A N 1
ATOM 2152 C CA . GLN A 1 286 ? 11.538 -7.226 -19.966 1.00 82.69 286 GLN A CA 1
ATOM 2153 C C . GLN A 1 286 ? 12.865 -6.578 -19.523 1.00 82.69 286 GLN A C 1
ATOM 2155 O O . GLN A 1 286 ? 13.302 -6.787 -18.385 1.00 82.69 286 GLN A O 1
ATOM 2160 N N . PRO A 1 287 ? 13.519 -5.785 -20.395 1.00 75.62 287 PRO A N 1
ATOM 2161 C CA . PRO A 1 287 ? 14.745 -5.066 -20.054 1.00 75.62 287 PRO A CA 1
ATOM 2162 C C . PRO A 1 287 ? 14.579 -4.143 -18.838 1.00 75.62 287 PRO A C 1
ATOM 2164 O O . PRO A 1 287 ? 13.541 -3.514 -18.666 1.00 75.62 287 PRO A O 1
ATOM 2167 N N . GLY A 1 288 ? 15.630 -4.032 -18.020 1.00 74.00 288 GLY A N 1
ATOM 2168 C CA . GLY A 1 288 ? 15.665 -3.175 -16.824 1.00 74.00 288 GLY A CA 1
ATOM 2169 C C . GLY A 1 288 ? 15.462 -3.925 -15.506 1.00 74.00 288 GLY A C 1
ATOM 2170 O O . GLY A 1 288 ? 16.028 -3.528 -14.496 1.00 74.00 288 GLY A O 1
ATOM 2171 N N . TYR A 1 289 ? 14.758 -5.058 -15.526 1.00 85.69 289 TYR A N 1
ATOM 2172 C CA . TYR A 1 289 ? 14.395 -5.795 -14.308 1.00 85.69 289 TYR A CA 1
ATOM 2173 C C . TYR A 1 289 ? 14.403 -7.323 -14.487 1.00 85.69 289 TYR A C 1
ATOM 2175 O O . TYR A 1 289 ? 13.805 -8.048 -13.700 1.00 85.69 289 TYR A O 1
ATOM 2183 N N . GLN A 1 290 ? 15.145 -7.843 -15.474 1.00 89.94 290 GLN A N 1
ATOM 2184 C CA . GLN A 1 290 ? 15.327 -9.293 -15.711 1.00 89.94 290 GLN A CA 1
ATOM 2185 C C . GLN A 1 290 ? 15.939 -10.056 -14.524 1.00 89.94 290 GLN A C 1
ATOM 2187 O O . GLN A 1 290 ? 15.860 -11.278 -14.447 1.00 89.94 290 GLN A O 1
ATOM 2192 N N . HIS A 1 291 ? 16.563 -9.331 -13.597 1.00 91.38 291 HIS A N 1
ATOM 2193 C CA . HIS A 1 291 ? 17.129 -9.868 -12.367 1.00 91.38 291 HIS A CA 1
ATOM 2194 C C . HIS A 1 291 ? 16.092 -10.011 -11.238 1.00 91.38 291 HIS A C 1
ATOM 2196 O O . HIS A 1 291 ? 16.458 -10.411 -10.136 1.00 91.38 291 HIS A O 1
ATOM 2202 N N . LEU A 1 292 ? 14.825 -9.675 -11.492 1.00 94.50 292 LEU A N 1
ATOM 2203 C CA . LEU A 1 292 ? 13.711 -9.834 -10.562 1.00 94.50 292 LEU A CA 1
ATOM 2204 C C . LEU A 1 292 ? 12.846 -11.029 -10.966 1.00 94.50 292 LEU A C 1
ATOM 2206 O O . LEU A 1 292 ? 12.773 -11.417 -12.138 1.00 94.50 292 LEU A O 1
ATOM 2210 N N . ARG A 1 293 ? 12.176 -11.625 -9.985 1.00 95.00 293 ARG A N 1
ATOM 2211 C CA . ARG A 1 293 ? 11.285 -12.767 -10.176 1.00 95.00 293 ARG A CA 1
ATOM 2212 C C . ARG A 1 293 ? 9.948 -12.343 -10.755 1.00 95.00 293 ARG A C 1
ATOM 2214 O O . ARG A 1 293 ? 9.516 -11.189 -10.676 1.00 95.00 293 ARG A O 1
ATOM 2221 N N . ASN A 1 294 ? 9.276 -13.320 -11.339 1.00 92.81 294 ASN A N 1
ATOM 2222 C CA . ASN A 1 294 ? 7.932 -13.212 -11.868 1.00 92.81 294 ASN A CA 1
ATOM 2223 C C . ASN A 1 294 ? 6.946 -14.098 -11.095 1.00 92.81 294 ASN A C 1
ATOM 2225 O O . ASN A 1 294 ? 7.351 -14.964 -10.316 1.00 92.81 294 ASN A O 1
ATOM 2229 N N . GLU A 1 295 ? 5.657 -13.890 -11.363 1.00 94.00 295 GLU A N 1
ATOM 2230 C CA . GLU A 1 295 ? 4.537 -14.589 -10.730 1.00 94.00 295 GLU A CA 1
ATOM 2231 C C . GLU A 1 295 ? 4.554 -14.429 -9.197 1.00 94.00 295 GLU A C 1
ATOM 2233 O O . GLU A 1 295 ? 5.050 -13.434 -8.663 1.00 94.00 295 GLU A O 1
ATOM 2238 N N . PHE A 1 296 ? 4.021 -15.405 -8.460 1.00 94.38 296 PHE A N 1
ATOM 2239 C CA . PHE A 1 296 ? 3.935 -15.328 -7.003 1.00 94.38 296 PHE A CA 1
ATOM 2240 C C . PHE A 1 296 ? 5.304 -15.124 -6.346 1.00 94.38 296 PHE A C 1
ATOM 2242 O O . PHE A 1 296 ? 5.437 -14.332 -5.416 1.00 94.38 296 PHE A O 1
ATOM 2249 N N . ARG A 1 297 ? 6.361 -15.777 -6.856 1.00 95.19 297 ARG A N 1
ATOM 2250 C CA . ARG A 1 297 ? 7.706 -15.720 -6.261 1.00 95.19 297 ARG A CA 1
ATOM 2251 C C . ARG A 1 297 ? 8.360 -14.334 -6.290 1.00 95.19 297 ARG A C 1
ATOM 2253 O O . ARG A 1 297 ? 9.388 -14.181 -5.627 1.00 95.19 297 ARG A O 1
ATOM 2260 N N . THR A 1 298 ? 7.767 -13.331 -6.944 1.00 95.12 298 THR A N 1
ATOM 2261 C CA . THR A 1 298 ? 8.125 -11.914 -6.752 1.00 95.12 298 THR A CA 1
ATOM 2262 C C . THR A 1 298 ? 8.126 -11.512 -5.267 1.00 95.12 298 THR A C 1
ATOM 2264 O O . THR A 1 298 ? 8.941 -10.677 -4.874 1.00 95.12 298 THR A O 1
ATOM 2267 N N . TYR A 1 299 ? 7.330 -12.164 -4.399 1.00 95.31 299 TYR A N 1
ATOM 2268 C CA . TYR A 1 299 ? 7.366 -11.913 -2.947 1.00 95.31 299 TYR A CA 1
ATOM 2269 C C . TYR A 1 299 ? 8.777 -12.048 -2.360 1.00 95.31 299 TYR A C 1
ATOM 2271 O O . TYR A 1 299 ? 9.131 -11.331 -1.433 1.00 95.31 299 TYR A O 1
ATOM 2279 N N . ARG A 1 300 ? 9.614 -12.943 -2.900 1.00 96.19 300 ARG A N 1
ATOM 2280 C CA . ARG A 1 300 ? 10.961 -13.198 -2.372 1.00 96.19 300 ARG A CA 1
ATOM 2281 C C . ARG A 1 300 ? 11.886 -12.001 -2.555 1.00 96.19 300 ARG A C 1
ATOM 2283 O O . ARG A 1 300 ? 12.734 -11.780 -1.697 1.00 96.19 300 ARG A O 1
ATOM 2290 N N . ASP A 1 301 ? 11.719 -11.249 -3.639 1.00 96.31 301 ASP A N 1
ATOM 2291 C CA . ASP A 1 301 ? 12.540 -10.067 -3.907 1.00 96.31 301 ASP A CA 1
ATOM 2292 C C . ASP A 1 301 ? 12.137 -8.922 -2.977 1.00 96.31 301 ASP A C 1
ATOM 2294 O O . ASP A 1 301 ? 13.000 -8.270 -2.396 1.00 96.31 301 ASP A O 1
ATOM 2298 N N . PHE A 1 302 ? 10.832 -8.760 -2.729 1.00 96.12 302 PHE A N 1
ATOM 2299 C CA . PHE A 1 302 ? 10.337 -7.867 -1.684 1.00 96.12 302 PHE A CA 1
ATOM 2300 C C . PHE A 1 302 ? 10.871 -8.253 -0.304 1.00 96.12 302 PHE A C 1
ATOM 2302 O O . PHE A 1 302 ? 11.450 -7.414 0.376 1.00 96.12 302 PHE A O 1
ATOM 2309 N N . MET A 1 303 ? 10.747 -9.523 0.095 1.00 95.56 303 MET A N 1
ATOM 2310 C CA . MET A 1 303 ? 11.230 -9.990 1.400 1.00 95.56 303 MET A CA 1
ATOM 2311 C C . MET A 1 303 ? 12.740 -9.789 1.572 1.00 95.56 303 MET A C 1
ATOM 2313 O O . MET A 1 303 ? 13.186 -9.472 2.668 1.00 95.56 303 MET A O 1
ATOM 2317 N N . ALA A 1 304 ? 13.527 -9.946 0.503 1.00 95.88 304 ALA A N 1
ATOM 2318 C CA . ALA A 1 304 ? 14.967 -9.691 0.529 1.00 95.88 304 ALA A CA 1
ATOM 2319 C C . ALA A 1 304 ? 15.318 -8.194 0.622 1.00 95.88 304 ALA A C 1
ATOM 2321 O O . ALA A 1 304 ? 16.403 -7.853 1.090 1.00 95.88 304 ALA A O 1
ATOM 2322 N N . ALA A 1 305 ? 14.420 -7.313 0.174 1.00 94.62 305 ALA A N 1
ATOM 2323 C CA . ALA A 1 305 ? 14.583 -5.864 0.218 1.00 94.62 305 ALA A CA 1
ATOM 2324 C C . ALA A 1 305 ? 14.154 -5.237 1.555 1.00 94.62 305 ALA A C 1
ATOM 2326 O O . ALA A 1 305 ? 14.549 -4.106 1.847 1.00 94.62 305 ALA A O 1
ATOM 2327 N N . ILE A 1 306 ? 13.364 -5.945 2.371 1.00 93.00 306 ILE A N 1
ATOM 2328 C CA . ILE A 1 306 ? 12.974 -5.468 3.701 1.00 93.00 306 ILE A CA 1
ATOM 2329 C C . ILE A 1 306 ? 14.230 -5.430 4.591 1.00 93.00 306 ILE A C 1
ATOM 2331 O O . ILE A 1 306 ? 14.861 -6.466 4.817 1.00 93.00 306 ILE A O 1
ATOM 2335 N N . PRO A 1 307 ? 14.624 -4.251 5.098 1.00 87.31 307 PRO A N 1
ATOM 2336 C CA . PRO A 1 307 ? 15.811 -4.111 5.927 1.00 87.31 307 PRO A CA 1
ATOM 2337 C C . PRO A 1 307 ? 15.603 -4.766 7.296 1.00 87.31 307 PRO A C 1
ATOM 2339 O O . PRO A 1 307 ? 14.519 -4.697 7.873 1.00 87.31 307 PRO A O 1
ATOM 2342 N N . PHE A 1 308 ? 16.671 -5.350 7.839 1.00 79.69 308 PHE A N 1
ATOM 2343 C CA . PHE A 1 308 ? 16.712 -5.764 9.240 1.00 79.69 308 PHE A CA 1
ATOM 2344 C C . PHE A 1 308 ? 16.859 -4.496 10.090 1.00 79.69 308 PHE A C 1
ATOM 2346 O O . PHE A 1 308 ? 17.896 -3.833 10.017 1.00 79.69 308 PHE A O 1
ATOM 2353 N N . ARG A 1 309 ? 15.804 -4.124 10.808 1.00 71.75 309 ARG A N 1
ATOM 2354 C CA . ARG A 1 309 ? 15.719 -2.933 11.658 1.00 71.75 309 ARG A CA 1
ATOM 2355 C C . ARG A 1 309 ? 15.254 -3.357 13.041 1.00 71.75 309 ARG A C 1
ATOM 2357 O O . ARG A 1 309 ? 14.353 -4.225 13.090 1.00 71.75 309 ARG A O 1
#

Secondary structure (DSSP, 8-state):
-----PPP-----PPPPP---PPPPP--------------------------------PPPPP-----------------------S-S-EEESSSSTHHHHHTT---EEEEEEE-TTTSTT----B-HHHHTTT-EEEEEEES-STTT-SS--TTTHHHHHHHHHHHHHH-BS--EEEE-S-TTSGGGSGGG----HHHHHHHHHHHHHHHHTSTT-TT-EEEEPPPPTT-----BTTBTT--HHHHHHHHHHHS-GGG-SEE------SSS-GGGGT---B--STT-TTSB-SGGGHHHHHHHS---

Foldseek 3Di:
DDDDDDDDDDDDDDDDDDDDDDDDDDDDDDDDDDDDDDDDDDDDDDDDDDDDDDDDDDDDDDDDDDPPPPPPPDPPDQPLPDQQAFPDADEDEADDCQVVCLVVVHAEEYEAEFQQALPLPRTDDQECCVNVVSSHGYEYEYANDWPQCARAHPLVSLLSSLLSLQSSLLPHHNHQHYERGEQQLDQRRDHNSPHCALLNQLVSQLSNVVSNLPHVNRVPRAYEYYAHDPPDQPDADPQQNLSHSLVRVLSNVVNDDPVSHSYYDHDAAAPDPDPVLLVDFAADDDPSGRVATHHNCSVVSNVVSDDDD

Sequence (309 aa):
MSSSTQPNASPDSEAEPSPKNAPEPQTDVDAAGTSAGTETPETDAASPKGTAGGTAETEPTEPELAETESLESEPVAADDAVPIFPEYIFGLHEAGGEHLMVAAERCGWVLELAAVGLDAAGGRRADYRDLTAQGLGVMVRLDHGYAPQGTLPLPDQYPAFAQSCADFVARSRGCHIWIIGNEPNHAMEWPNGTPIFPWHYAKAYRLCRGAIRSRPGHAQDMVLLAGPAPWNAQLTYPTNPAGDWIQYFCDTLKELADNECDGISLHTYTRAHDPAMITADLWQLQPGYQHLRNEFRTYRDFMAAIPFR

pLDDT: mean 78.39, std 25.93, range [25.59, 98.75]

Radius of gyration: 29.73 Å; chains: 1; bounding box: 74×78×110 Å